Protein AF-A0A2E9IMM3-F1 (afdb_monomer_lite)

pLDDT: mean 91.07, std 12.76, range [46.34, 98.88]

Foldseek 3Di:
DDPPDDDDDPLDAAEKEFPAADDDPDAQFQLADPVGGRIPVSHGAACSHEYEFALYEGEHDQAADERHYVEYEFAANGEYEYRYYQEAYEYEYQHYEYHNGEYEDDDAYQYEYEYAHAYEYPEAYEYEDADDAHSEYEDQHAYAYAYEYEYEYEANYEYEQEHLRHQHAHEDAYDYDYPYAAYEYEYEHNCSVHNYEYAYADSYEYEYNEEAEDLDYEYAFNYAYQAAAEYEYQWYHYPNRTDDADKAFPVRCCVPRVRRYDPPHGYIYGHDHDCPVVNVVVVVVVVVVVVVVVVVPD

Secondary structure (DSSP, 8-state):
------PPP--PPEEEEB-SPPPBTB-TT-SEETTEESBTTSS---TTEEEEE-SSEEE--SS-EE--SSEEEEETT-EEEE---SS-EEEEEEEEEEEB-EEEE-S-EEEEEEEEEEEEEEE-EEEE--SSS-EEEEE-SEEEESSEEEEEE-SS-EEEE--S-----SEEEEEE-SSSS-EEEEE-STTTTTT-EEEE-TTEEEEESS--B-TT-EEEESSEE---SEEEESEEEETTEEPPSEEEEHHHHHHHHGGGB-TT---EEEE-----HHHHHHHHHHHHHHHHHHTT--

Radius of gyration: 24.04 Å; chains: 1; bounding box: 73×59×79 Å

Structure (mmCIF, N/CA/C/O backbone):
data_AF-A0A2E9IMM3-F1
#
_entry.id   AF-A0A2E9IMM3-F1
#
loop_
_atom_site.group_PDB
_atom_site.id
_atom_site.type_symbol
_atom_site.label_atom_id
_atom_site.label_alt_id
_atom_site.label_comp_id
_atom_site.label_asym_id
_atom_site.label_entity_id
_atom_site.label_seq_id
_atom_site.pdbx_PDB_ins_code
_atom_site.Cartn_x
_atom_site.Cartn_y
_atom_site.Cartn_z
_atom_site.occupancy
_atom_site.B_iso_or_equiv
_atom_site.auth_seq_id
_atom_site.auth_comp_id
_atom_site.auth_asym_id
_atom_site.auth_atom_id
_atom_site.pdbx_PDB_model_num
ATOM 1 N N . MET A 1 1 ? -20.527 -21.469 -50.647 1.00 47.03 1 MET A N 1
ATOM 2 C CA . MET A 1 1 ? -19.108 -21.516 -50.237 1.00 47.03 1 MET A CA 1
ATOM 3 C C . MET A 1 1 ? -19.045 -21.027 -48.805 1.00 47.03 1 MET A C 1
ATOM 5 O O . MET A 1 1 ? -19.326 -19.861 -48.575 1.00 47.03 1 MET A O 1
ATOM 9 N N . ALA A 1 2 ? -18.808 -21.924 -47.849 1.00 46.34 2 ALA A N 1
ATOM 10 C CA . ALA A 1 2 ? -18.626 -21.546 -46.453 1.00 46.34 2 ALA A CA 1
ATOM 11 C C . ALA A 1 2 ? -17.171 -21.098 -46.276 1.00 46.34 2 ALA A C 1
ATOM 13 O O . ALA A 1 2 ? -16.255 -21.890 -46.492 1.00 46.34 2 ALA A O 1
ATOM 14 N N . ALA A 1 3 ? -16.964 -19.821 -45.959 1.00 46.75 3 ALA A N 1
ATOM 15 C CA . ALA A 1 3 ? -15.654 -19.310 -45.589 1.00 46.75 3 ALA A CA 1
ATOM 16 C C . ALA A 1 3 ? -15.306 -19.868 -44.204 1.00 46.75 3 ALA A C 1
ATOM 18 O O . ALA A 1 3 ? -15.893 -19.477 -43.197 1.00 46.75 3 ALA A O 1
ATOM 19 N N . CYS A 1 4 ? -14.391 -20.833 -44.175 1.00 48.47 4 CYS A N 1
ATOM 20 C CA . CYS A 1 4 ? -13.779 -21.326 -42.952 1.00 48.47 4 CYS A CA 1
ATOM 21 C C . CYS A 1 4 ? -12.874 -20.209 -42.415 1.00 48.47 4 CYS A C 1
ATOM 23 O O . CYS A 1 4 ? -11.781 -19.993 -42.936 1.00 48.47 4 CYS A O 1
ATOM 25 N N . GLY A 1 5 ? -13.365 -19.446 -41.437 1.00 50.34 5 GLY A N 1
ATOM 26 C CA . GLY A 1 5 ? -12.568 -18.445 -40.736 1.00 50.34 5 GLY A CA 1
ATOM 27 C C . GLY A 1 5 ? -11.459 -19.143 -39.958 1.00 50.34 5 GLY A C 1
ATOM 28 O O . GLY A 1 5 ? -11.727 -19.822 -38.971 1.00 50.34 5 GLY A O 1
ATOM 29 N N . LEU A 1 6 ? -10.220 -19.011 -40.428 1.00 52.72 6 LEU A N 1
ATOM 30 C CA . LEU A 1 6 ? -9.038 -19.376 -39.658 1.00 52.72 6 LEU A CA 1
ATOM 31 C C . LEU A 1 6 ? -8.979 -18.439 -38.449 1.00 52.72 6 LEU A C 1
ATOM 33 O O . LEU A 1 6 ? -8.806 -17.231 -38.613 1.00 52.72 6 LEU A O 1
ATOM 37 N N . ALA A 1 7 ? -9.161 -18.985 -37.248 1.00 51.81 7 ALA A N 1
ATOM 38 C CA . ALA A 1 7 ? -8.856 -18.268 -36.020 1.00 51.81 7 ALA A CA 1
ATOM 39 C C . ALA A 1 7 ? -7.375 -17.870 -36.068 1.00 51.81 7 ALA A C 1
ATOM 41 O O . ALA A 1 7 ? -6.504 -18.730 -36.221 1.00 51.81 7 ALA A O 1
ATOM 42 N N . ALA A 1 8 ? -7.097 -16.568 -36.001 1.00 55.62 8 ALA A N 1
ATOM 43 C CA . ALA A 1 8 ? -5.732 -16.090 -35.859 1.00 55.62 8 ALA A CA 1
ATOM 44 C C . ALA A 1 8 ? -5.158 -16.662 -34.550 1.00 55.62 8 ALA A C 1
ATOM 46 O O . ALA A 1 8 ? -5.869 -16.664 -33.540 1.00 55.62 8 ALA A O 1
ATOM 47 N N . PRO A 1 9 ? -3.915 -17.170 -34.544 1.00 54.41 9 PRO A N 1
ATOM 48 C CA . PRO A 1 9 ? -3.286 -17.594 -33.305 1.00 54.41 9 PRO A CA 1
ATOM 49 C C . PRO A 1 9 ? -3.243 -16.392 -32.358 1.00 54.41 9 PRO A C 1
ATOM 51 O O . PRO A 1 9 ? -2.748 -15.328 -32.730 1.00 54.41 9 PRO A O 1
ATOM 54 N N . MET A 1 10 ? -3.778 -16.553 -31.146 1.00 54.78 10 MET A N 1
ATOM 55 C CA . MET A 1 10 ? -3.492 -15.619 -30.063 1.00 54.78 10 MET A CA 1
ATOM 56 C C . MET A 1 10 ? -1.990 -15.720 -29.800 1.00 54.78 10 MET A C 1
ATOM 58 O O . MET A 1 10 ? -1.527 -16.723 -29.259 1.00 54.78 10 MET A O 1
ATOM 62 N N . LEU A 1 11 ? -1.213 -14.738 -30.263 1.00 58.84 11 LEU A N 1
ATOM 63 C CA . LEU A 1 11 ? 0.159 -14.598 -29.798 1.00 58.84 11 LEU A CA 1
ATOM 64 C C . LEU A 1 11 ? 0.077 -14.324 -28.298 1.00 58.84 11 LEU A C 1
ATOM 66 O O . LEU A 1 11 ? -0.453 -13.293 -27.890 1.00 58.84 11 LEU A O 1
ATOM 70 N N . ASN A 1 12 ? 0.553 -15.272 -27.494 1.00 75.06 12 ASN A N 1
ATOM 71 C CA . ASN A 1 12 ? 0.818 -15.000 -26.091 1.00 75.06 12 ASN A CA 1
ATOM 72 C C . ASN A 1 12 ? 1.893 -13.914 -26.018 1.00 75.06 12 ASN A C 1
ATOM 74 O O . ASN A 1 12 ? 2.831 -13.922 -26.824 1.00 75.06 12 ASN A O 1
ATOM 78 N N . ALA A 1 13 ? 1.735 -12.993 -25.071 1.00 83.25 13 ALA A N 1
ATOM 79 C CA . ALA A 1 13 ? 2.766 -12.019 -24.769 1.00 83.25 13 ALA A CA 1
ATOM 80 C C . ALA A 1 13 ? 4.072 -12.753 -24.431 1.00 83.25 13 ALA A C 1
ATOM 82 O O . ALA A 1 13 ? 4.051 -13.806 -23.792 1.00 83.25 13 ALA A O 1
ATOM 83 N N . ALA A 1 14 ? 5.200 -12.248 -24.931 1.00 92.31 14 ALA A N 1
ATOM 84 C CA . ALA A 1 14 ? 6.493 -12.826 -24.591 1.00 92.31 14 ALA A CA 1
ATOM 85 C C . ALA A 1 14 ? 6.955 -12.308 -23.227 1.00 92.31 14 ALA A C 1
ATOM 87 O O . ALA A 1 14 ? 6.770 -11.129 -22.918 1.00 92.31 14 ALA A O 1
ATOM 88 N N . ASP A 1 15 ? 7.618 -13.169 -22.459 1.00 97.44 15 ASP A N 1
ATOM 89 C CA . ASP A 1 15 ? 8.223 -12.789 -21.187 1.00 97.44 15 ASP A CA 1
ATOM 90 C C . ASP A 1 15 ? 9.542 -12.047 -21.425 1.00 97.44 15 ASP A C 1
ATOM 92 O O . ASP A 1 15 ? 10.456 -12.547 -22.089 1.00 97.44 15 ASP A O 1
ATOM 96 N N . VAL A 1 16 ? 9.660 -10.849 -20.855 1.00 98.25 16 VAL A N 1
ATOM 97 C CA . VAL A 1 16 ? 10.823 -9.972 -20.995 1.00 98.25 16 VAL A CA 1
ATOM 98 C C . VAL A 1 16 ? 11.341 -9.571 -19.618 1.00 98.25 16 VAL A C 1
ATOM 100 O O . VAL A 1 16 ? 10.709 -8.844 -18.860 1.00 98.25 16 VAL A O 1
ATOM 103 N N . THR A 1 17 ? 12.540 -10.028 -19.281 1.00 98.38 17 THR A N 1
ATOM 104 C CA . THR A 1 17 ? 13.175 -9.733 -17.988 1.00 98.38 17 THR A CA 1
ATOM 105 C C . THR A 1 17 ? 14.032 -8.467 -18.020 1.00 98.38 17 THR A C 1
ATOM 107 O O . THR A 1 17 ? 14.665 -8.150 -19.033 1.00 98.38 17 THR A O 1
ATOM 110 N N . LEU A 1 18 ? 14.086 -7.758 -16.891 1.00 98.31 18 LEU A N 1
ATOM 111 C CA . LEU A 1 18 ? 15.049 -6.688 -16.639 1.00 98.31 18 LEU A CA 1
ATOM 112 C C . LEU A 1 18 ? 16.455 -7.293 -16.499 1.00 98.31 18 LEU A C 1
ATOM 114 O O . LEU A 1 18 ? 16.646 -8.217 -15.711 1.00 98.31 18 LEU A O 1
ATOM 118 N N . VAL A 1 19 ? 17.445 -6.781 -17.235 1.00 97.12 19 VAL A N 1
ATOM 119 C CA . VAL A 1 19 ? 18.806 -7.371 -17.244 1.00 97.12 19 VAL A CA 1
ATOM 120 C C . VAL A 1 19 ? 19.813 -6.651 -16.348 1.00 97.12 19 VAL A C 1
ATOM 122 O O . VAL A 1 19 ? 20.933 -7.128 -16.168 1.00 97.12 19 VAL A O 1
ATOM 125 N N . ARG A 1 20 ? 19.438 -5.491 -15.802 1.00 95.50 20 ARG A N 1
ATOM 126 C CA . ARG A 1 20 ? 20.255 -4.683 -14.888 1.00 95.50 20 ARG A CA 1
ATOM 127 C C . ARG A 1 20 ? 19.401 -3.653 -14.158 1.00 95.50 20 ARG A C 1
ATOM 129 O O . ARG A 1 20 ? 18.339 -3.266 -14.638 1.00 95.50 20 ARG A O 1
ATOM 136 N N . SER A 1 21 ? 19.919 -3.103 -13.064 1.00 96.44 21 SER A N 1
ATOM 137 C CA . SER A 1 21 ? 19.325 -1.905 -12.465 1.00 96.44 21 SER A CA 1
ATOM 138 C C . SER A 1 21 ? 19.418 -0.708 -13.417 1.00 96.44 21 SER A C 1
ATOM 140 O O . SER A 1 21 ? 20.457 -0.443 -14.031 1.00 96.44 21 SER A O 1
ATOM 142 N N . VAL A 1 22 ? 18.315 0.027 -13.524 1.00 95.12 22 VAL A N 1
ATOM 143 C CA . VAL A 1 22 ? 18.185 1.217 -14.366 1.00 95.12 22 VAL A CA 1
ATOM 144 C C . VAL A 1 22 ? 18.927 2.387 -13.714 1.00 95.12 22 VAL A C 1
ATOM 146 O O . VAL A 1 22 ? 18.815 2.615 -12.504 1.00 95.12 22 VAL A O 1
ATOM 149 N N . SER A 1 23 ? 19.716 3.120 -14.502 1.00 92.12 23 SER A N 1
ATOM 150 C CA . SER A 1 23 ? 20.592 4.189 -14.007 1.00 92.12 23 SER A CA 1
ATOM 151 C C . SER A 1 23 ? 19.815 5.463 -13.653 1.00 92.12 23 SER A C 1
ATOM 153 O O . SER A 1 23 ? 18.668 5.661 -14.054 1.00 92.12 23 SER A O 1
ATOM 155 N N . GLN A 1 24 ? 20.444 6.360 -12.889 1.00 85.75 24 GLN A N 1
ATOM 156 C CA . GLN A 1 24 ? 19.895 7.680 -12.574 1.00 85.75 24 GLN A CA 1
ATOM 157 C C . GLN A 1 24 ? 19.850 8.542 -13.848 1.00 85.75 24 GLN A C 1
ATOM 159 O O . GLN A 1 24 ? 20.863 9.078 -14.275 1.00 85.75 24 GLN A O 1
ATOM 164 N N . GLY A 1 25 ? 18.678 8.638 -14.469 1.00 87.50 25 GLY A N 1
ATOM 165 C CA . GLY A 1 25 ? 18.460 9.371 -15.724 1.00 87.50 25 GLY A CA 1
ATOM 166 C C . GLY A 1 25 ? 17.545 8.602 -16.669 1.00 87.50 25 GLY A C 1
ATOM 167 O O . GLY A 1 25 ? 16.671 9.189 -17.293 1.00 87.50 25 GLY A O 1
ATOM 168 N N . ASP A 1 26 ? 17.658 7.282 -16.622 1.00 93.81 26 ASP A N 1
ATOM 169 C CA . ASP A 1 26 ? 16.925 6.343 -17.459 1.00 93.81 26 ASP A CA 1
ATOM 170 C C . ASP A 1 26 ? 15.556 5.981 -16.853 1.00 93.81 26 ASP A C 1
ATOM 172 O O . ASP A 1 26 ? 15.257 6.311 -15.689 1.00 93.81 26 ASP A O 1
ATOM 176 N N . HIS A 1 27 ? 14.710 5.288 -17.622 1.00 95.00 27 HIS A N 1
ATOM 177 C CA . HIS A 1 27 ? 13.388 4.863 -17.152 1.00 95.00 27 HIS A CA 1
ATOM 178 C C . HIS A 1 27 ? 12.806 3.623 -17.851 1.00 95.00 27 HIS A C 1
ATOM 180 O O . HIS A 1 27 ? 13.296 3.135 -18.862 1.00 95.00 27 HIS A O 1
ATOM 186 N N . TRP A 1 28 ? 11.687 3.138 -17.312 1.00 95.81 28 TRP A N 1
ATOM 187 C CA . TRP A 1 28 ? 11.021 1.878 -17.654 1.00 95.81 28 TRP A CA 1
ATOM 188 C C . TRP A 1 28 ? 10.582 1.650 -19.113 1.00 95.81 28 TRP A C 1
ATOM 190 O O . TRP A 1 28 ? 10.264 0.521 -19.467 1.00 95.81 28 TRP A O 1
ATOM 200 N N . ASN A 1 29 ? 10.581 2.677 -19.969 1.00 96.88 29 ASN A N 1
ATOM 201 C CA . ASN A 1 29 ? 10.048 2.599 -21.340 1.00 96.88 29 ASN A CA 1
ATOM 202 C C . ASN A 1 29 ? 11.160 2.695 -22.395 1.00 96.88 29 ASN A C 1
ATOM 204 O O . ASN A 1 29 ? 10.891 2.645 -23.595 1.00 96.88 29 ASN A O 1
ATOM 208 N N . GLU A 1 30 ? 12.410 2.836 -21.968 1.00 94.25 30 GLU A N 1
ATOM 209 C CA . GLU A 1 30 ? 13.563 2.921 -22.857 1.00 94.25 30 GLU A CA 1
ATOM 210 C C . GLU A 1 30 ? 14.049 1.515 -23.244 1.00 94.25 30 GLU A C 1
ATOM 212 O O . GLU A 1 30 ? 14.004 0.583 -22.441 1.00 94.25 30 GLU A O 1
ATOM 217 N N . ALA A 1 31 ? 14.511 1.359 -24.486 1.00 89.38 31 ALA A N 1
ATOM 218 C CA . ALA A 1 31 ? 15.109 0.115 -24.975 1.00 89.38 31 ALA A CA 1
ATOM 219 C C . ALA A 1 31 ? 16.544 -0.056 -24.457 1.00 89.38 31 ALA A C 1
ATOM 221 O O . ALA A 1 31 ? 16.963 -1.111 -23.974 1.00 89.38 31 ALA A O 1
ATOM 222 N N . ASN A 1 32 ? 17.308 1.028 -24.576 1.00 86.31 32 ASN A N 1
ATOM 223 C CA . ASN A 1 32 ? 18.742 1.079 -24.366 1.00 86.31 32 ASN A CA 1
ATOM 224 C C . ASN A 1 32 ? 19.122 2.463 -23.846 1.00 86.31 32 ASN A C 1
ATOM 226 O O . ASN A 1 32 ? 18.514 3.465 -24.221 1.00 86.31 32 ASN A O 1
ATOM 230 N N . THR A 1 33 ? 20.147 2.506 -23.007 1.00 83.31 33 THR A N 1
ATOM 231 C CA . THR A 1 33 ? 20.635 3.732 -22.386 1.00 83.31 33 THR A CA 1
ATOM 232 C C . THR A 1 33 ? 22.157 3.740 -22.354 1.00 83.31 33 THR A C 1
ATOM 234 O O . THR A 1 33 ? 22.811 2.847 -22.892 1.00 83.31 33 THR A O 1
ATOM 237 N N . SER A 1 34 ? 22.758 4.726 -21.688 1.00 74.62 34 SER A N 1
ATOM 238 C CA . SER A 1 34 ? 24.213 4.764 -21.477 1.00 74.62 34 SER A CA 1
ATOM 239 C C . SER A 1 34 ? 24.785 3.483 -20.838 1.00 74.62 34 SER A C 1
ATOM 241 O O . SER A 1 34 ? 25.960 3.179 -21.034 1.00 74.62 34 SER A O 1
ATOM 243 N N . GLY A 1 35 ? 23.959 2.711 -20.116 1.00 76.81 35 GLY A N 1
ATOM 244 C CA . GLY A 1 35 ? 24.329 1.439 -19.489 1.00 76.81 35 GLY A CA 1
ATOM 245 C C . GLY A 1 35 ? 24.042 0.178 -20.317 1.00 76.81 35 GLY A C 1
ATOM 246 O O . GLY A 1 35 ? 24.212 -0.920 -19.791 1.00 76.81 35 GLY A O 1
ATOM 247 N N . GLY A 1 36 ? 23.585 0.299 -21.568 1.00 90.12 36 GLY A N 1
ATOM 248 C CA . GLY A 1 36 ? 23.183 -0.834 -22.409 1.00 90.12 36 GLY A CA 1
ATOM 249 C C . GLY A 1 36 ? 21.681 -1.135 -22.353 1.00 90.12 36 GLY A C 1
ATOM 250 O O . GLY A 1 36 ? 20.890 -0.331 -21.852 1.00 90.12 36 GLY A O 1
ATOM 251 N N . ALA A 1 37 ? 21.274 -2.299 -22.868 1.00 94.56 37 ALA A N 1
ATOM 252 C CA . ALA A 1 37 ? 19.872 -2.718 -22.869 1.00 94.56 37 ALA A CA 1
ATOM 253 C C . ALA A 1 37 ? 19.283 -2.716 -21.445 1.00 94.56 37 ALA A C 1
ATOM 255 O O . ALA A 1 37 ? 19.967 -3.073 -20.481 1.00 94.56 37 ALA A O 1
ATOM 256 N N . ILE A 1 38 ? 18.030 -2.279 -21.311 1.00 95.88 38 ILE A N 1
ATOM 257 C CA . ILE A 1 38 ? 17.264 -2.389 -20.057 1.00 95.88 38 ILE A CA 1
ATOM 258 C C . ILE A 1 38 ? 16.583 -3.756 -19.999 1.00 95.88 38 ILE A C 1
ATOM 260 O O . ILE A 1 38 ? 16.646 -4.453 -18.986 1.00 95.88 38 ILE A O 1
ATOM 264 N N . TRP A 1 39 ? 15.981 -4.151 -21.115 1.00 97.75 39 TRP A N 1
ATOM 265 C CA . TRP A 1 39 ? 15.182 -5.356 -21.254 1.00 97.75 39 TRP A CA 1
ATOM 266 C C . TRP A 1 39 ? 15.938 -6.438 -22.031 1.00 97.75 39 TRP A C 1
ATOM 268 O O . TRP A 1 39 ? 16.735 -6.135 -22.918 1.00 97.75 39 TRP A O 1
ATOM 278 N N . SER A 1 40 ? 15.696 -7.709 -21.709 1.00 97.25 40 SER A N 1
ATOM 279 C CA . SER A 1 40 ? 16.406 -8.861 -22.299 1.00 97.25 40 SER A CA 1
ATOM 280 C C . SER A 1 40 ? 16.198 -9.039 -23.801 1.00 97.25 40 SER A C 1
ATOM 282 O O . SER A 1 40 ? 17.044 -9.635 -24.464 1.00 97.25 40 SER A O 1
ATOM 284 N N . ASN A 1 41 ? 15.117 -8.490 -24.351 1.00 95.94 41 ASN A N 1
ATOM 285 C CA . ASN A 1 41 ? 14.873 -8.455 -25.791 1.00 95.94 41 ASN A CA 1
ATOM 286 C C . ASN A 1 41 ? 15.573 -7.280 -26.502 1.00 95.94 41 ASN A C 1
ATOM 288 O O . ASN A 1 41 ? 15.543 -7.223 -27.725 1.00 95.94 41 ASN A O 1
ATOM 292 N N . GLY A 1 42 ? 16.200 -6.358 -25.763 1.00 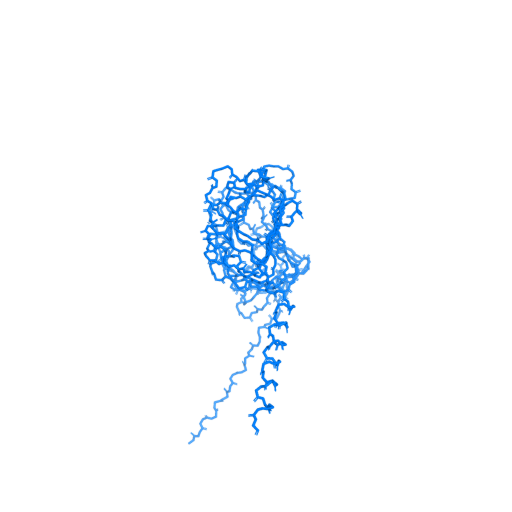95.38 42 GLY A N 1
ATOM 293 C CA . GLY A 1 42 ? 16.878 -5.182 -26.314 1.00 95.38 42 GLY A CA 1
ATOM 294 C C . GLY A 1 42 ? 15.951 -4.085 -26.844 1.00 95.38 42 GLY A C 1
ATOM 295 O O . GLY A 1 42 ? 16.447 -3.119 -27.419 1.00 95.38 42 GLY A O 1
ATOM 296 N N . GLU A 1 43 ? 14.639 -4.210 -26.641 1.00 96.19 43 GLU A N 1
ATOM 297 C CA . GLU A 1 43 ? 13.617 -3.306 -27.173 1.00 96.19 43 GLU A CA 1
ATOM 298 C C . GLU A 1 43 ? 12.958 -2.481 -26.062 1.00 96.19 43 GLU A C 1
ATOM 300 O O . GLU A 1 43 ? 13.030 -2.808 -24.875 1.00 96.19 43 GLU A O 1
ATOM 305 N N . SER A 1 44 ? 12.285 -1.395 -26.445 1.00 96.50 44 SER A N 1
ATOM 306 C CA . SER A 1 44 ? 11.486 -0.592 -25.515 1.00 96.50 44 SER A CA 1
ATOM 307 C C . SER A 1 44 ? 10.318 -1.399 -24.948 1.00 96.50 44 SER A C 1
ATOM 309 O O . SER A 1 44 ? 9.815 -2.333 -25.580 1.00 96.50 44 SER A O 1
ATOM 311 N N . ALA A 1 45 ? 9.839 -0.999 -23.765 1.00 97.31 45 ALA A N 1
ATOM 312 C CA . ALA A 1 45 ? 8.616 -1.571 -23.217 1.00 97.31 45 ALA A CA 1
ATOM 313 C C . ALA A 1 45 ? 7.443 -1.380 -24.198 1.00 97.31 45 ALA A C 1
ATOM 315 O O . ALA A 1 45 ? 7.273 -0.293 -24.761 1.00 97.31 45 ALA A O 1
ATOM 316 N N . SER A 1 46 ? 6.650 -2.428 -24.418 1.00 97.00 46 SER A N 1
ATOM 317 C CA . SER A 1 46 ? 5.504 -2.408 -25.330 1.00 97.00 46 SER A CA 1
ATOM 318 C C . SER A 1 46 ? 4.426 -3.398 -24.899 1.00 97.00 46 SER A C 1
ATOM 320 O O . SER A 1 46 ? 4.735 -4.449 -24.338 1.00 97.00 46 SER A O 1
ATOM 322 N N . ALA A 1 47 ? 3.173 -3.107 -25.243 1.00 96.75 47 ALA A N 1
ATOM 323 C CA . ALA A 1 47 ? 2.013 -3.892 -24.826 1.00 96.75 47 ALA A CA 1
ATOM 324 C C . ALA A 1 47 ? 1.960 -5.301 -25.447 1.00 96.75 47 ALA A C 1
ATOM 326 O O . ALA A 1 47 ? 1.026 -6.051 -25.203 1.00 96.75 47 ALA A O 1
ATOM 327 N N . ALA A 1 48 ? 2.946 -5.669 -26.271 1.00 96.00 48 ALA A N 1
ATOM 328 C CA . ALA A 1 48 ? 3.085 -7.014 -26.813 1.00 96.00 48 ALA A CA 1
ATOM 329 C C . ALA A 1 48 ? 3.738 -8.003 -25.830 1.00 96.00 48 ALA A C 1
ATOM 331 O O . ALA A 1 48 ? 3.719 -9.201 -26.099 1.00 96.00 48 ALA A O 1
ATOM 332 N N . ASN A 1 49 ? 4.342 -7.524 -24.736 1.00 97.69 49 ASN A N 1
ATOM 333 C CA . ASN A 1 49 ? 5.151 -8.347 -23.837 1.00 97.69 49 ASN A CA 1
ATOM 334 C C . ASN A 1 49 ? 4.781 -8.138 -22.367 1.00 97.69 49 ASN A C 1
ATOM 336 O O . ASN A 1 49 ? 4.365 -7.046 -21.967 1.00 97.69 49 ASN A O 1
ATOM 340 N N . ASP A 1 50 ? 5.028 -9.174 -21.574 1.00 98.38 50 ASP A N 1
ATOM 341 C CA . ASP A 1 50 ? 4.965 -9.158 -20.118 1.00 98.38 50 ASP A CA 1
ATOM 342 C C . ASP A 1 50 ? 6.367 -8.949 -19.548 1.00 98.38 50 ASP A C 1
ATOM 344 O O . ASP A 1 50 ? 7.337 -9.548 -20.014 1.00 98.38 50 ASP A O 1
ATOM 348 N N . TYR A 1 51 ? 6.497 -8.063 -18.561 1.00 98.75 51 TYR A N 1
ATOM 349 C CA . TYR A 1 51 ? 7.798 -7.614 -18.075 1.00 98.75 51 TYR A CA 1
ATOM 350 C C . TYR A 1 51 ? 8.056 -8.063 -16.644 1.00 98.75 51 TYR A C 1
ATOM 352 O O . TYR A 1 51 ? 7.204 -7.909 -15.775 1.00 98.75 51 TYR A O 1
ATOM 360 N N . PHE A 1 52 ? 9.261 -8.563 -16.376 1.00 98.75 52 PHE A N 1
ATOM 361 C CA . PHE A 1 52 ? 9.633 -9.138 -15.082 1.00 98.75 52 PHE A CA 1
ATOM 362 C C . PHE A 1 52 ? 10.865 -8.448 -14.505 1.00 98.75 52 PHE A C 1
ATOM 364 O O . PHE A 1 52 ? 11.895 -8.306 -15.169 1.00 98.75 52 PHE A O 1
ATOM 371 N N . VAL A 1 53 ? 10.779 -8.048 -13.240 1.00 98.75 53 VAL A N 1
ATOM 372 C CA . VAL A 1 53 ? 11.866 -7.421 -12.487 1.00 98.75 53 VAL A CA 1
ATOM 373 C C . VAL A 1 53 ? 12.218 -8.321 -11.308 1.00 98.75 53 VAL A C 1
ATOM 375 O O . VAL A 1 53 ? 11.411 -8.491 -10.399 1.00 98.75 53 VAL A O 1
ATOM 378 N N . SER A 1 54 ? 13.435 -8.866 -11.303 1.00 98.00 54 SER A N 1
ATOM 379 C CA . SER A 1 54 ? 13.986 -9.674 -10.207 1.00 98.00 54 SER A CA 1
ATOM 380 C C . SER A 1 54 ? 15.442 -9.285 -9.956 1.00 98.00 54 SER A C 1
ATOM 382 O O . SER A 1 54 ? 16.195 -9.069 -10.904 1.00 98.00 54 SER A O 1
ATOM 384 N N . GLY A 1 55 ? 15.827 -9.131 -8.686 1.00 96.56 55 GLY A N 1
ATOM 385 C CA . GLY A 1 55 ? 17.195 -8.784 -8.261 1.00 96.56 55 GLY A CA 1
ATOM 386 C C . GLY A 1 55 ? 17.715 -7.401 -8.689 1.00 96.56 55 GLY A C 1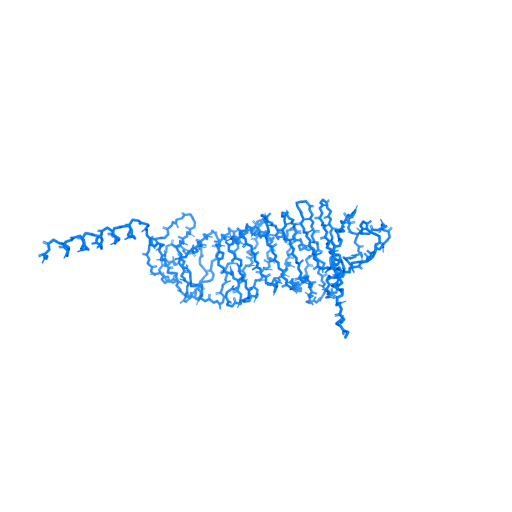
ATOM 387 O O . GLY A 1 55 ? 18.861 -7.058 -8.398 1.00 96.56 55 GLY A O 1
ATOM 388 N N . PHE A 1 56 ? 16.896 -6.604 -9.374 1.00 98.00 56 PHE A N 1
ATOM 389 C CA . PHE A 1 56 ? 17.266 -5.324 -9.973 1.00 98.00 56 PHE A CA 1
ATOM 390 C C . PHE A 1 56 ? 16.238 -4.232 -9.655 1.00 98.00 56 PHE A C 1
ATOM 392 O O . PHE A 1 56 ? 15.100 -4.508 -9.270 1.00 98.00 56 PHE A O 1
ATOM 399 N N . THR A 1 57 ? 16.634 -2.974 -9.856 1.00 97.88 57 THR A N 1
ATOM 400 C CA . THR A 1 57 ? 15.762 -1.805 -9.673 1.00 97.88 57 THR A CA 1
ATOM 401 C C . THR A 1 57 ? 15.384 -1.181 -11.012 1.00 97.88 57 THR A C 1
ATOM 403 O O . THR A 1 57 ? 16.235 -0.624 -11.708 1.00 97.88 57 THR A O 1
ATOM 406 N N . LEU A 1 58 ? 14.096 -1.218 -11.343 1.00 98.06 58 LEU A N 1
ATOM 407 C CA . LEU A 1 58 ? 13.470 -0.424 -12.397 1.00 98.06 58 LEU A CA 1
ATOM 408 C C . LEU A 1 58 ? 13.185 0.993 -11.882 1.00 98.06 58 LEU A C 1
ATOM 410 O O . LEU A 1 58 ? 13.021 1.198 -10.682 1.00 98.06 58 LEU A O 1
ATOM 414 N N . ARG A 1 59 ? 13.110 1.988 -12.769 1.00 96.81 59 ARG A N 1
ATOM 415 C CA . ARG A 1 59 ? 12.793 3.377 -12.399 1.00 96.81 59 ARG A CA 1
ATOM 416 C C . ARG A 1 59 ? 11.659 3.929 -13.254 1.00 96.81 59 ARG A C 1
ATOM 418 O O . ARG A 1 59 ? 11.655 3.711 -14.466 1.00 96.81 59 ARG A O 1
ATOM 425 N N . THR A 1 60 ? 10.748 4.687 -12.645 1.00 96.69 60 THR A N 1
ATOM 426 C CA . THR A 1 60 ? 9.745 5.482 -13.381 1.00 96.69 60 THR A CA 1
ATOM 427 C C . THR A 1 60 ? 10.415 6.636 -14.140 1.00 96.69 60 THR A C 1
ATOM 429 O O . THR A 1 60 ? 11.640 6.766 -14.129 1.00 96.69 60 THR A O 1
ATOM 432 N N . THR A 1 61 ? 9.654 7.484 -14.834 1.00 93.69 61 THR A N 1
ATOM 433 C CA . THR A 1 61 ? 10.116 8.790 -15.361 1.00 93.69 61 THR A CA 1
ATOM 434 C C . THR A 1 61 ? 10.093 9.870 -14.269 1.00 93.69 61 THR A C 1
ATOM 436 O O . THR A 1 61 ? 9.497 9.660 -13.227 1.00 93.69 61 THR A O 1
ATOM 439 N N . THR A 1 62 ? 10.710 11.041 -14.483 1.00 91.12 62 THR A N 1
ATOM 440 C CA . THR A 1 62 ? 10.560 12.212 -13.577 1.00 91.12 62 THR A CA 1
ATOM 441 C C . THR A 1 62 ? 9.298 13.046 -13.857 1.00 91.12 62 THR A C 1
ATOM 443 O O . THR A 1 62 ? 8.974 13.972 -13.119 1.00 91.12 62 THR A O 1
ATOM 446 N N . SER A 1 63 ? 8.582 12.741 -14.940 1.00 93.00 63 SER A N 1
ATOM 447 C CA . SER A 1 63 ? 7.265 13.290 -15.280 1.00 93.00 63 SER A CA 1
ATOM 448 C C . SER A 1 63 ? 6.179 12.228 -15.117 1.00 93.00 63 SER A C 1
ATOM 450 O O . SER A 1 63 ? 6.494 11.049 -14.974 1.00 93.00 63 SER A O 1
ATOM 452 N N . SER A 1 64 ? 4.902 12.611 -15.199 1.00 95.62 64 SER A N 1
ATOM 453 C CA . SER A 1 64 ? 3.815 11.631 -15.285 1.00 95.62 64 SER A CA 1
ATOM 454 C C . SER A 1 64 ? 4.013 10.751 -16.521 1.00 95.62 64 SER A C 1
ATOM 456 O O . SER A 1 64 ? 4.447 11.249 -17.566 1.00 95.62 64 SER A O 1
ATOM 458 N N . SER A 1 65 ? 3.738 9.457 -16.403 1.00 97.38 65 SER A N 1
ATOM 459 C CA . SER A 1 65 ? 3.900 8.498 -17.497 1.00 97.38 65 SER A CA 1
ATOM 460 C C . SER A 1 65 ? 3.123 7.211 -17.255 1.00 97.38 65 SER A C 1
ATOM 462 O O . SER A 1 65 ? 2.788 6.872 -16.122 1.00 97.38 65 SER A O 1
ATOM 464 N N . THR A 1 66 ? 2.897 6.481 -18.341 1.00 98.50 66 THR A N 1
ATOM 465 C CA . THR A 1 66 ? 2.340 5.129 -18.327 1.00 98.50 66 THR A CA 1
ATOM 466 C C . THR A 1 66 ? 3.442 4.138 -18.681 1.00 98.50 66 THR A C 1
ATOM 468 O O . THR A 1 66 ? 4.258 4.416 -19.565 1.00 98.50 66 THR A O 1
ATOM 471 N N . PHE A 1 67 ? 3.504 3.005 -17.988 1.00 98.62 67 PHE A N 1
ATOM 472 C CA . PHE A 1 67 ? 4.347 1.888 -18.393 1.00 98.62 67 PHE A CA 1
ATOM 473 C C . PHE A 1 67 ? 3.786 1.265 -19.672 1.00 98.62 67 PHE A C 1
ATOM 475 O O . PHE A 1 67 ? 2.607 0.939 -19.737 1.00 98.62 67 PHE A O 1
ATOM 482 N N . ASN A 1 68 ? 4.621 1.108 -20.696 1.00 98.44 68 ASN A N 1
ATOM 483 C CA . ASN A 1 68 ? 4.143 0.688 -22.013 1.00 98.44 68 ASN A CA 1
ATOM 484 C C . ASN A 1 68 ? 3.951 -0.829 -22.146 1.00 98.44 68 ASN A C 1
ATOM 486 O O . ASN A 1 68 ? 3.443 -1.258 -23.177 1.00 98.44 68 ASN A O 1
ATOM 490 N N . GLY A 1 69 ? 4.419 -1.632 -21.184 1.00 98.00 69 GLY A N 1
ATOM 491 C CA . GLY A 1 69 ? 4.286 -3.090 -21.213 1.00 98.00 69 GLY A CA 1
ATOM 492 C C . GLY A 1 69 ? 2.862 -3.580 -20.948 1.00 98.00 69 GLY A C 1
ATOM 493 O O . GLY A 1 69 ? 2.051 -2.840 -20.401 1.00 98.00 69 GLY A O 1
ATOM 494 N N . ASN A 1 70 ? 2.565 -4.832 -21.314 1.00 97.75 70 ASN A N 1
ATOM 495 C CA . ASN A 1 70 ? 1.263 -5.453 -21.034 1.00 97.75 70 ASN A CA 1
ATOM 496 C C . ASN A 1 70 ? 1.064 -5.676 -19.528 1.00 97.75 70 ASN A C 1
ATOM 498 O O . ASN A 1 70 ? 0.007 -5.384 -18.975 1.00 97.75 70 ASN A O 1
ATOM 502 N N . SER A 1 71 ? 2.110 -6.160 -18.860 1.00 98.44 71 SER A N 1
ATOM 503 C CA . SER A 1 71 ? 2.179 -6.280 -17.407 1.00 98.44 71 SER A CA 1
ATOM 504 C C . SER A 1 71 ? 3.585 -5.988 -16.900 1.00 98.44 71 SER A C 1
ATOM 506 O O . SER A 1 71 ? 4.564 -6.087 -17.647 1.00 98.44 71 SER A O 1
ATOM 508 N N . LEU A 1 72 ? 3.682 -5.621 -15.624 1.00 98.88 72 LEU A N 1
ATOM 509 C CA . LEU A 1 72 ? 4.938 -5.485 -14.896 1.00 98.88 72 LEU A CA 1
ATOM 510 C C . LEU A 1 72 ? 4.867 -6.335 -13.628 1.00 98.88 72 LEU A C 1
ATOM 512 O O . LEU A 1 72 ? 4.116 -6.011 -12.717 1.00 98.88 72 LEU A O 1
ATOM 516 N N . THR A 1 73 ? 5.673 -7.386 -13.547 1.00 98.88 73 THR A N 1
ATOM 517 C CA . THR A 1 73 ? 5.790 -8.247 -12.370 1.00 98.88 73 THR A CA 1
ATOM 518 C C . THR A 1 73 ? 7.048 -7.897 -11.584 1.00 98.88 73 THR A C 1
ATOM 520 O O . THR A 1 73 ? 8.165 -8.021 -12.093 1.00 98.88 73 THR A O 1
ATOM 523 N N . LEU A 1 74 ? 6.881 -7.481 -10.329 1.00 98.88 74 LEU A N 1
ATOM 524 C CA . LEU A 1 74 ? 7.973 -7.304 -9.375 1.00 98.88 74 LEU A CA 1
ATOM 525 C C . LEU A 1 74 ? 8.107 -8.581 -8.547 1.00 98.88 74 LEU A C 1
ATOM 527 O O . LEU A 1 74 ? 7.299 -8.839 -7.656 1.00 98.88 74 LEU A O 1
ATOM 531 N N . GLN A 1 75 ? 9.123 -9.376 -8.863 1.00 98.69 75 GLN A N 1
ATOM 532 C CA . GLN A 1 75 ? 9.445 -10.604 -8.143 1.00 98.69 75 GLN A CA 1
ATOM 533 C C . GLN A 1 75 ? 10.343 -10.305 -6.941 1.00 98.69 75 GLN A C 1
ATOM 535 O O . GLN A 1 75 ? 10.906 -9.214 -6.828 1.00 98.69 75 GLN A O 1
ATOM 540 N N . SER A 1 76 ? 10.545 -11.299 -6.076 1.00 97.12 76 SER A N 1
ATOM 541 C CA . SER A 1 76 ? 11.492 -11.217 -4.957 1.00 97.12 76 SER A CA 1
ATOM 542 C C . SER A 1 76 ? 12.855 -10.625 -5.363 1.00 97.12 76 SER A C 1
ATOM 544 O O . SER A 1 76 ? 13.453 -10.984 -6.384 1.00 97.12 76 SER A O 1
ATOM 546 N N . GLY A 1 77 ? 13.318 -9.647 -4.576 1.00 97.12 77 GLY A N 1
ATOM 547 C CA . GLY A 1 77 ? 14.533 -8.861 -4.824 1.00 97.12 77 GLY A CA 1
ATOM 548 C C . GLY A 1 77 ? 14.428 -7.824 -5.953 1.00 97.12 77 GLY A C 1
ATOM 549 O O . GLY A 1 77 ? 15.331 -7.006 -6.115 1.00 97.12 77 GLY A O 1
ATOM 550 N N . GLY A 1 78 ? 13.354 -7.844 -6.743 1.00 98.62 78 GLY A N 1
ATOM 551 C CA . GLY A 1 78 ? 13.041 -6.840 -7.750 1.00 98.62 78 GLY A CA 1
ATOM 552 C C . GLY A 1 78 ? 12.356 -5.616 -7.148 1.00 98.62 78 GLY A C 1
ATOM 553 O O . GLY A 1 78 ? 11.578 -5.719 -6.199 1.00 98.62 78 GLY A O 1
ATOM 554 N N . SER A 1 79 ? 12.635 -4.435 -7.699 1.00 98.50 79 SER A N 1
ATOM 555 C CA . SER A 1 79 ? 12.022 -3.194 -7.219 1.00 98.50 79 SER A CA 1
ATOM 556 C C . SER A 1 79 ? 11.654 -2.220 -8.329 1.00 98.50 79 SER A C 1
ATOM 558 O O . SER A 1 79 ? 12.361 -2.099 -9.328 1.00 98.50 79 SER A O 1
ATOM 560 N N . LEU A 1 80 ? 10.568 -1.479 -8.116 1.00 98.44 80 LEU A N 1
ATOM 561 C CA . LEU A 1 80 ? 10.211 -0.289 -8.877 1.00 98.44 80 LEU A CA 1
ATOM 562 C C . LEU A 1 80 ? 10.495 0.942 -8.021 1.00 98.44 80 LEU A C 1
ATOM 564 O O . LEU A 1 80 ? 9.834 1.165 -7.012 1.00 98.44 80 LEU A O 1
ATOM 568 N N . LEU A 1 81 ? 11.456 1.760 -8.437 1.00 97.19 81 LEU A N 1
ATOM 569 C CA . LEU A 1 81 ? 11.748 3.033 -7.799 1.00 97.19 81 LEU A CA 1
ATOM 570 C C . LEU A 1 81 ? 10.942 4.155 -8.455 1.00 97.19 81 LEU A C 1
ATOM 572 O O . LEU A 1 81 ? 11.157 4.506 -9.621 1.00 97.19 81 LEU A O 1
ATOM 576 N N . LEU A 1 82 ? 10.041 4.733 -7.670 1.00 95.31 82 LEU A N 1
ATOM 577 C CA . LEU A 1 82 ? 9.263 5.908 -8.023 1.00 95.31 82 LEU A CA 1
ATOM 578 C C . LEU A 1 82 ? 10.175 7.133 -7.967 1.00 95.31 82 LEU A C 1
ATOM 580 O O . LEU A 1 82 ? 10.760 7.443 -6.926 1.00 95.31 82 LEU A O 1
ATOM 584 N N . LYS A 1 83 ? 10.340 7.814 -9.100 1.00 90.44 83 LYS A N 1
ATOM 585 C CA . LYS A 1 83 ? 11.067 9.080 -9.168 1.00 90.44 83 LYS A CA 1
ATOM 586 C C . LYS A 1 83 ? 10.072 10.218 -8.918 1.00 90.44 83 LYS A C 1
ATOM 588 O O . LYS A 1 83 ? 9.232 10.457 -9.783 1.00 90.44 83 LYS A O 1
ATOM 593 N N . PRO A 1 84 ? 10.166 10.926 -7.782 1.00 81.88 84 PRO A N 1
ATOM 594 C CA . PRO A 1 84 ? 9.333 12.098 -7.558 1.00 81.88 84 PRO A CA 1
ATOM 595 C C . PRO A 1 84 ? 9.756 13.241 -8.491 1.00 81.88 84 PRO A C 1
ATOM 597 O O . PRO A 1 84 ? 10.813 13.193 -9.134 1.00 81.88 84 PRO A O 1
ATOM 600 N N . GLY A 1 85 ? 8.945 14.295 -8.514 1.00 80.00 85 GLY A N 1
ATOM 601 C CA . GLY A 1 85 ? 9.272 15.556 -9.162 1.00 80.00 85 GLY A CA 1
ATOM 602 C C . GLY A 1 85 ? 9.018 16.750 -8.246 1.00 80.00 85 GLY A C 1
ATOM 603 O O . GLY A 1 85 ? 8.787 16.627 -7.052 1.00 80.00 85 GLY A O 1
ATOM 604 N N . ASP A 1 86 ? 9.052 17.921 -8.852 1.00 85.19 86 ASP A N 1
ATOM 605 C CA . ASP A 1 86 ? 8.728 19.243 -8.313 1.00 85.19 86 ASP A CA 1
ATOM 606 C C . ASP A 1 86 ? 7.227 19.593 -8.429 1.00 85.19 86 ASP A C 1
ATOM 608 O O . ASP A 1 86 ? 6.797 20.699 -8.111 1.00 85.19 86 ASP A O 1
ATOM 612 N N . ALA A 1 87 ? 6.414 18.642 -8.888 1.00 90.38 87 ALA A N 1
ATOM 613 C CA . ALA A 1 87 ? 4.964 18.739 -8.999 1.00 90.38 87 ALA A CA 1
ATOM 614 C C . ALA A 1 87 ? 4.356 17.342 -8.883 1.00 90.38 87 ALA A C 1
ATOM 616 O O . ALA A 1 87 ? 5.039 16.362 -9.174 1.00 90.38 87 ALA A O 1
ATOM 617 N N . ASN A 1 88 ? 3.067 17.265 -8.547 1.00 93.25 88 ASN A N 1
ATOM 618 C CA . ASN A 1 88 ? 2.335 16.002 -8.477 1.00 93.25 88 ASN A CA 1
ATOM 619 C C . ASN A 1 88 ? 2.495 15.192 -9.773 1.00 93.25 88 ASN A C 1
ATOM 621 O O . ASN A 1 88 ? 2.302 15.731 -10.870 1.00 93.25 88 ASN A O 1
ATOM 625 N N . ARG A 1 89 ? 2.827 13.901 -9.657 1.00 93.38 89 ARG A N 1
ATOM 626 C CA . ARG A 1 89 ? 3.057 13.007 -10.806 1.00 93.38 89 ARG A CA 1
ATOM 627 C C . ARG A 1 89 ? 2.207 11.765 -10.726 1.00 93.38 89 ARG A C 1
ATOM 629 O O . ARG A 1 89 ? 2.025 11.214 -9.654 1.00 93.38 89 ARG A O 1
ATOM 636 N N . THR A 1 90 ? 1.755 11.293 -11.880 1.00 97.25 90 THR A N 1
ATOM 637 C CA . THR A 1 90 ? 1.025 10.030 -11.990 1.00 97.25 90 THR A CA 1
ATOM 638 C C . THR A 1 90 ? 1.831 9.037 -12.800 1.00 97.25 90 THR A C 1
ATOM 640 O O . THR A 1 90 ? 2.198 9.303 -13.945 1.00 97.25 90 THR A O 1
ATOM 643 N N . HIS A 1 91 ? 2.099 7.898 -12.182 1.00 98.00 91 HIS A N 1
ATOM 644 C CA . HIS A 1 91 ? 2.742 6.741 -12.768 1.00 98.00 91 HIS A CA 1
ATOM 645 C C . HIS A 1 91 ? 1.691 5.645 -12.916 1.00 98.00 91 HIS A C 1
ATOM 647 O O . HIS A 1 91 ? 1.248 5.067 -11.926 1.00 98.00 91 HIS A O 1
ATOM 653 N N . THR A 1 92 ? 1.266 5.399 -14.152 1.00 98.69 92 THR A N 1
ATOM 654 C CA . THR A 1 92 ? 0.230 4.410 -14.459 1.00 98.69 92 THR A CA 1
ATOM 655 C C . THR A 1 92 ? 0.875 3.104 -14.898 1.00 98.69 92 THR A C 1
ATOM 657 O O . THR A 1 92 ? 1.676 3.093 -15.832 1.00 98.69 92 THR A O 1
ATOM 660 N N . ILE A 1 93 ? 0.511 2.003 -14.248 1.00 98.75 93 ILE A N 1
ATOM 661 C CA . ILE A 1 93 ? 0.826 0.648 -14.695 1.00 98.75 93 ILE A CA 1
ATOM 662 C C . ILE A 1 93 ? -0.499 -0.101 -14.781 1.00 98.75 93 ILE A C 1
ATOM 664 O O . ILE A 1 93 ? -1.115 -0.387 -13.757 1.00 98.75 93 ILE A O 1
ATOM 668 N N . ASP A 1 94 ? -0.941 -0.403 -16.000 1.00 98.44 94 ASP A N 1
ATOM 669 C CA . ASP A 1 94 ? -2.265 -0.996 -16.225 1.00 98.44 94 ASP A CA 1
ATOM 670 C C . ASP A 1 94 ? -2.418 -2.352 -15.519 1.00 98.44 94 ASP A C 1
ATOM 672 O O . ASP A 1 94 ? -3.499 -2.668 -15.029 1.00 98.44 94 ASP A O 1
ATOM 676 N N . ASN A 1 95 ? -1.326 -3.117 -15.409 1.00 98.38 95 ASN A N 1
ATOM 677 C CA . ASN A 1 95 ? -1.278 -4.396 -14.707 1.00 98.38 95 ASN A CA 1
ATOM 678 C C . ASN A 1 95 ? 0.061 -4.576 -13.963 1.00 98.38 95 ASN A C 1
ATOM 680 O O . ASN A 1 95 ? 1.018 -5.143 -14.498 1.00 98.38 95 ASN A O 1
ATOM 684 N N . LEU A 1 96 ? 0.144 -4.049 -12.739 1.00 98.88 96 LEU A N 1
ATOM 685 C CA . LEU A 1 96 ? 1.257 -4.273 -11.817 1.00 98.88 96 LEU A CA 1
ATOM 686 C C . LEU A 1 96 ? 0.992 -5.531 -10.985 1.00 98.88 96 LEU A C 1
ATOM 688 O O . LEU A 1 96 ? -0.009 -5.629 -10.280 1.00 98.88 96 LEU A O 1
ATOM 692 N N . ILE A 1 97 ? 1.920 -6.477 -11.017 1.00 98.88 97 ILE A N 1
ATOM 693 C CA . ILE A 1 97 ? 1.861 -7.715 -10.244 1.00 98.88 97 ILE A CA 1
ATOM 694 C C . ILE A 1 97 ? 2.988 -7.679 -9.213 1.00 98.88 97 ILE A C 1
ATOM 696 O O . ILE A 1 97 ? 4.160 -7.529 -9.556 1.00 98.88 97 ILE A O 1
ATOM 700 N N . LEU A 1 98 ? 2.636 -7.800 -7.938 1.00 98.88 98 LEU A N 1
ATOM 701 C CA . LEU A 1 98 ? 3.582 -7.881 -6.834 1.00 98.88 98 LEU A CA 1
ATOM 702 C C . LEU A 1 98 ? 3.696 -9.343 -6.388 1.00 98.88 98 LEU A C 1
ATOM 704 O O . LEU A 1 98 ? 2.792 -9.893 -5.758 1.00 98.88 98 LEU A O 1
ATOM 708 N N . ASP A 1 99 ? 4.812 -9.972 -6.747 1.00 98.69 99 ASP A N 1
ATOM 709 C CA . ASP A 1 99 ? 5.148 -11.361 -6.423 1.00 98.69 99 ASP A CA 1
ATOM 710 C C . ASP A 1 99 ? 6.402 -11.403 -5.531 1.00 98.69 99 ASP A C 1
ATOM 712 O O . ASP A 1 99 ? 7.450 -11.960 -5.866 1.00 98.69 99 ASP A O 1
ATOM 716 N N . GLY A 1 100 ? 6.323 -10.702 -4.398 1.00 98.50 100 GLY A N 1
ATOM 717 C CA . GLY A 1 100 ? 7.422 -10.587 -3.438 1.00 98.50 100 GLY A CA 1
ATOM 718 C C . GLY A 1 100 ? 8.354 -9.399 -3.675 1.00 98.50 100 GLY A C 1
ATOM 719 O O . GLY A 1 100 ? 9.377 -9.280 -2.999 1.00 98.50 100 GLY A O 1
ATOM 720 N N . GLY A 1 101 ? 8.051 -8.553 -4.662 1.00 98.56 101 GLY A N 1
ATOM 721 C CA . GLY A 1 101 ? 8.840 -7.375 -5.006 1.00 98.56 101 GLY A CA 1
ATOM 722 C C . GLY A 1 101 ? 8.498 -6.121 -4.197 1.00 98.56 101 GLY A C 1
ATOM 723 O O . GLY A 1 101 ? 7.593 -6.100 -3.358 1.00 98.56 101 GLY A O 1
ATOM 724 N N . THR A 1 102 ? 9.228 -5.043 -4.493 1.00 98.75 102 THR A N 1
ATOM 725 C CA . THR A 1 102 ? 9.146 -3.783 -3.741 1.00 98.75 102 THR A CA 1
ATOM 726 C C . THR A 1 102 ? 8.779 -2.591 -4.621 1.00 98.75 102 THR A C 1
ATOM 728 O O . THR A 1 102 ? 9.465 -2.295 -5.600 1.00 98.75 102 THR A O 1
ATOM 731 N N . ILE A 1 103 ? 7.773 -1.819 -4.219 1.00 98.56 103 ILE A N 1
ATOM 732 C CA . ILE A 1 103 ? 7.591 -0.433 -4.656 1.00 98.56 103 ILE A CA 1
ATOM 733 C C . ILE A 1 103 ? 8.398 0.459 -3.708 1.00 98.56 103 ILE A C 1
ATOM 735 O O . ILE A 1 103 ? 8.186 0.457 -2.499 1.00 98.56 103 ILE A O 1
ATOM 739 N N . ASN A 1 104 ? 9.351 1.210 -4.247 1.00 96.12 104 ASN A N 1
ATOM 740 C CA . ASN A 1 104 ? 10.248 2.064 -3.480 1.00 96.12 104 ASN A CA 1
ATOM 741 C C . ASN A 1 104 ? 9.998 3.529 -3.833 1.00 96.12 104 ASN A C 1
ATOM 743 O O . ASN A 1 104 ? 10.229 3.949 -4.970 1.00 96.12 104 ASN A O 1
ATOM 747 N N . HIS A 1 105 ? 9.548 4.315 -2.863 1.00 93.50 105 HIS A N 1
ATOM 748 C CA . HIS A 1 105 ? 9.443 5.752 -3.020 1.00 93.50 105 HIS A CA 1
ATOM 749 C C . HIS A 1 105 ? 10.832 6.391 -2.924 1.00 93.50 105 HIS A C 1
ATOM 751 O O . HIS A 1 105 ? 11.481 6.355 -1.882 1.00 93.50 105 HIS A O 1
ATOM 757 N N . GLY A 1 106 ? 11.283 6.987 -4.033 1.00 87.75 106 GLY A N 1
ATOM 758 C CA . GLY A 1 106 ? 12.639 7.498 -4.216 1.00 87.75 106 GLY A CA 1
ATOM 759 C C . GLY A 1 106 ? 12.995 8.708 -3.346 1.00 87.75 106 GLY A C 1
ATOM 760 O O . GLY A 1 106 ? 13.065 8.625 -2.132 1.00 87.75 106 GLY A O 1
ATOM 761 N N . GLN A 1 107 ? 13.372 9.838 -3.939 1.00 82.94 107 GLN A N 1
ATOM 762 C CA . GLN A 1 107 ? 13.831 11.010 -3.169 1.00 82.94 107 GLN A CA 1
ATOM 763 C C . GLN A 1 107 ? 12.669 11.671 -2.385 1.00 82.94 107 GLN A C 1
ATOM 765 O O . GLN A 1 107 ? 11.508 11.386 -2.681 1.00 82.94 107 GLN A O 1
ATOM 770 N N . PRO A 1 108 ? 12.940 12.508 -1.369 1.00 81.50 108 PRO A N 1
ATOM 771 C CA . PRO A 1 108 ? 11.902 13.329 -0.745 1.00 81.50 108 PRO A CA 1
ATOM 772 C C . PRO A 1 108 ? 11.372 14.386 -1.727 1.00 81.50 108 PRO A C 1
ATOM 774 O O . PRO A 1 108 ? 12.125 14.890 -2.567 1.00 81.50 108 PRO A O 1
ATOM 777 N N . SER A 1 109 ? 10.089 14.737 -1.632 1.00 82.12 109 SER A N 1
ATOM 778 C CA . SER A 1 109 ? 9.502 15.851 -2.382 1.00 82.12 109 SER A CA 1
ATOM 779 C C . SER A 1 109 ? 8.273 16.415 -1.676 1.00 82.12 109 SER A C 1
ATOM 781 O O . SER A 1 109 ? 7.495 15.681 -1.088 1.00 82.12 109 SER A O 1
ATOM 783 N N . ASN A 1 110 ? 8.025 17.712 -1.821 1.00 81.94 110 ASN A N 1
ATOM 784 C CA . ASN A 1 110 ? 6.786 18.342 -1.348 1.00 81.94 110 ASN A CA 1
ATOM 785 C C . ASN A 1 110 ? 5.568 18.052 -2.250 1.00 81.94 110 ASN A C 1
ATOM 787 O O . ASN A 1 110 ? 4.531 18.699 -2.112 1.00 81.94 110 ASN A O 1
ATOM 791 N N . SER A 1 111 ? 5.710 17.142 -3.213 1.00 89.25 111 SER A N 1
ATOM 792 C CA . SER A 1 111 ? 4.674 16.763 -4.161 1.00 89.25 111 SER A CA 1
ATOM 793 C C . SER A 1 111 ? 4.227 15.327 -3.929 1.00 89.25 111 SER A C 1
ATOM 795 O O . SER A 1 111 ? 4.968 14.513 -3.382 1.00 89.25 111 SER A O 1
ATOM 797 N N . ASN A 1 112 ? 3.014 15.022 -4.371 1.00 93.50 112 ASN A N 1
ATOM 798 C CA . ASN A 1 112 ? 2.445 13.692 -4.241 1.00 93.50 112 ASN A CA 1
ATOM 799 C C . ASN A 1 112 ? 2.756 12.830 -5.479 1.00 93.50 112 ASN A C 1
ATOM 801 O O . ASN A 1 112 ? 2.552 13.264 -6.623 1.00 93.50 112 ASN A O 1
ATOM 805 N N . THR A 1 113 ? 3.204 11.595 -5.250 1.00 95.56 113 THR A N 1
ATOM 806 C CA . THR A 1 113 ? 3.381 10.580 -6.294 1.00 95.56 113 THR A CA 1
ATOM 807 C C . THR A 1 113 ? 2.174 9.645 -6.349 1.00 95.56 113 THR A C 1
ATOM 809 O O . THR A 1 113 ? 1.933 8.849 -5.447 1.00 95.56 113 THR A O 1
ATOM 812 N N . PHE A 1 114 ? 1.437 9.679 -7.453 1.00 97.38 114 PHE A N 1
ATOM 813 C CA . PHE A 1 114 ? 0.287 8.816 -7.694 1.00 97.38 114 PHE A CA 1
ATOM 814 C C . PHE A 1 114 ? 0.708 7.535 -8.415 1.00 97.38 114 PHE A C 1
ATOM 816 O O . PHE A 1 114 ? 1.328 7.589 -9.479 1.00 97.38 114 PHE A O 1
ATOM 823 N N . ILE A 1 115 ? 0.312 6.390 -7.867 1.00 98.38 115 ILE A N 1
ATOM 824 C CA . ILE A 1 115 ? 0.462 5.063 -8.466 1.00 98.38 115 ILE A CA 1
ATOM 825 C C . ILE A 1 115 ? -0.926 4.640 -8.953 1.00 98.38 115 ILE A C 1
ATOM 827 O O . ILE A 1 115 ? -1.809 4.366 -8.140 1.00 98.38 115 ILE A O 1
ATOM 831 N N . ALA A 1 116 ? -1.124 4.633 -10.270 1.00 98.56 116 ALA A N 1
ATOM 832 C CA . ALA A 1 116 ? -2.413 4.396 -10.919 1.00 98.56 116 ALA A CA 1
ATOM 833 C C . ALA A 1 116 ? -2.427 3.087 -11.729 1.00 98.56 116 ALA A C 1
ATOM 835 O O . ALA A 1 116 ? -1.373 2.539 -12.052 1.00 98.56 116 ALA A O 1
ATOM 836 N N . GLY A 1 117 ? -3.627 2.624 -12.096 1.00 98.50 117 GLY A N 1
ATOM 837 C CA . GLY A 1 117 ? -3.851 1.389 -12.856 1.00 98.50 117 GLY A CA 1
ATOM 838 C C . GLY A 1 117 ? -4.401 0.261 -11.980 1.00 98.50 117 GLY A C 1
ATOM 839 O O . GLY A 1 117 ? -5.395 0.462 -11.274 1.00 98.50 117 GLY A O 1
ATOM 840 N N . ALA A 1 118 ? -3.775 -0.913 -12.013 1.00 98.69 118 ALA A N 1
ATOM 841 C CA . ALA A 1 118 ? -4.161 -2.051 -11.178 1.00 98.69 118 ALA A CA 1
ATOM 842 C C . ALA A 1 118 ? -2.941 -2.721 -10.542 1.00 98.69 118 ALA A C 1
ATOM 844 O O . ALA A 1 118 ? -1.905 -2.873 -11.185 1.00 98.69 118 ALA A O 1
ATOM 845 N N . ILE A 1 119 ? -3.083 -3.131 -9.284 1.00 98.88 119 ILE A N 1
ATOM 846 C CA . ILE A 1 119 ? -2.087 -3.845 -8.490 1.00 98.88 119 ILE A CA 1
ATOM 847 C C . ILE A 1 119 ? -2.687 -5.184 -8.054 1.00 98.88 119 ILE A C 1
ATOM 849 O O . ILE A 1 119 ? -3.741 -5.234 -7.417 1.00 98.88 119 ILE A O 1
ATOM 853 N N . THR A 1 120 ? -1.997 -6.277 -8.363 1.00 98.81 120 THR A N 1
ATOM 854 C CA . THR A 1 120 ? -2.336 -7.626 -7.893 1.00 98.81 120 THR A CA 1
ATOM 855 C C . THR A 1 120 ? -1.225 -8.140 -6.992 1.00 98.81 120 THR A C 1
ATOM 857 O O . THR A 1 120 ? -0.087 -8.265 -7.439 1.00 98.81 120 THR A O 1
ATOM 860 N N . LEU A 1 121 ? -1.541 -8.460 -5.738 1.00 98.56 121 LEU A N 1
ATOM 861 C CA . LEU A 1 121 ? -0.605 -9.095 -4.812 1.00 98.56 121 LEU A CA 1
ATOM 862 C C . LEU A 1 121 ? -0.736 -10.618 -4.907 1.00 98.56 121 LEU A C 1
ATOM 864 O O . LEU A 1 121 ? -1.759 -11.179 -4.511 1.00 98.56 121 LEU A O 1
ATOM 868 N N . LEU A 1 122 ? 0.301 -11.277 -5.426 1.00 98.50 122 LEU A N 1
ATOM 869 C CA . LEU A 1 122 ? 0.411 -12.741 -5.466 1.00 98.50 122 LEU A CA 1
ATOM 870 C C . LEU A 1 122 ? 1.195 -13.305 -4.278 1.00 98.50 122 LEU A C 1
ATOM 872 O O . LEU A 1 122 ? 0.939 -14.430 -3.854 1.00 98.50 122 LEU A O 1
ATOM 876 N N . SER A 1 123 ? 2.125 -12.510 -3.750 1.00 98.69 123 SER A N 1
ATOM 877 C CA . SER A 1 123 ? 2.964 -12.843 -2.601 1.00 98.69 123 SER A CA 1
ATOM 878 C C . SER A 1 123 ? 3.158 -11.608 -1.720 1.00 98.69 123 SER A C 1
ATOM 880 O O . SER A 1 123 ? 2.973 -10.473 -2.176 1.00 98.69 123 SER A O 1
ATOM 882 N N . ASP A 1 124 ? 3.563 -11.820 -0.466 1.00 98.75 124 ASP A N 1
ATOM 883 C CA . ASP A 1 124 ? 3.847 -10.737 0.479 1.00 98.75 124 ASP A CA 1
ATOM 884 C C . ASP A 1 124 ? 4.852 -9.756 -0.114 1.00 98.75 124 ASP A C 1
ATOM 886 O O . ASP A 1 124 ? 5.969 -10.132 -0.463 1.00 98.75 124 ASP A O 1
ATOM 890 N N . SER A 1 125 ? 4.448 -8.498 -0.242 1.00 98.81 125 SER A N 1
ATOM 891 C CA . SER A 1 125 ? 5.198 -7.485 -0.987 1.00 98.81 125 SER A CA 1
ATOM 892 C C . SER A 1 125 ? 5.346 -6.208 -0.171 1.00 98.81 125 SER A C 1
ATOM 894 O O . SER A 1 125 ? 4.714 -6.056 0.877 1.00 98.81 125 SER A O 1
ATOM 896 N N . LEU A 1 126 ? 6.218 -5.306 -0.624 1.00 98.62 126 LEU A N 1
ATOM 897 C CA . LEU A 1 126 ? 6.618 -4.128 0.146 1.00 98.62 126 LEU A CA 1
ATOM 898 C C . LEU A 1 126 ? 6.356 -2.829 -0.621 1.00 98.62 126 LEU A C 1
ATOM 900 O O . LEU A 1 126 ? 6.800 -2.669 -1.754 1.00 98.62 126 LEU A O 1
ATOM 904 N N . TYR A 1 127 ? 5.718 -1.864 0.028 1.00 98.38 127 TYR A N 1
ATOM 905 C CA . TYR A 1 127 ? 5.870 -0.445 -0.272 1.00 98.38 127 TYR A CA 1
ATOM 906 C C . TYR A 1 127 ? 6.818 0.155 0.766 1.00 98.38 127 TYR A C 1
ATOM 908 O O . TYR A 1 127 ? 6.638 -0.073 1.959 1.00 98.38 127 TYR A O 1
ATOM 916 N N . THR A 1 128 ? 7.828 0.912 0.343 1.00 95.88 128 THR A N 1
ATOM 917 C CA . THR A 1 128 ? 8.793 1.527 1.266 1.00 95.88 128 THR A CA 1
ATOM 918 C C . THR A 1 128 ? 9.063 2.984 0.920 1.00 95.88 128 THR A C 1
ATOM 920 O O . THR A 1 128 ? 9.281 3.309 -0.246 1.00 95.88 128 THR A O 1
ATOM 923 N N . ALA A 1 129 ? 9.112 3.842 1.939 1.00 92.62 129 ALA A N 1
ATOM 924 C CA . ALA A 1 129 ? 9.402 5.273 1.826 1.00 92.62 129 ALA A CA 1
ATOM 925 C C . ALA A 1 129 ? 10.526 5.735 2.784 1.00 92.62 129 ALA A C 1
ATOM 927 O O . ALA A 1 129 ? 10.545 6.856 3.258 1.00 92.62 129 ALA A O 1
ATOM 928 N N . THR A 1 130 ? 11.525 4.900 3.061 1.00 83.75 130 THR A N 1
ATOM 929 C CA . THR A 1 130 ? 12.434 5.060 4.218 1.00 83.75 130 THR A CA 1
ATOM 930 C C . THR A 1 130 ? 13.755 5.784 3.931 1.00 83.75 130 THR A C 1
ATOM 932 O O . THR A 1 130 ? 14.276 5.757 2.809 1.00 83.75 130 THR A O 1
ATOM 935 N N . GLY A 1 131 ? 14.323 6.481 4.925 1.00 77.62 131 GLY A N 1
ATOM 936 C CA . GLY A 1 131 ? 15.627 7.166 4.824 1.00 77.62 131 GLY A CA 1
ATOM 937 C C . GLY A 1 131 ? 15.601 8.672 4.509 1.00 77.62 131 GLY A C 1
ATOM 938 O O . GLY A 1 131 ? 16.652 9.262 4.258 1.00 77.62 131 GLY A O 1
ATOM 939 N N . SER A 1 132 ? 14.423 9.298 4.485 1.00 79.25 132 SER A N 1
ATOM 940 C CA . SER A 1 132 ? 14.197 10.752 4.452 1.00 79.25 132 SER A CA 1
ATOM 941 C C . SER A 1 132 ? 12.728 11.040 4.793 1.00 79.25 132 SER A C 1
ATOM 943 O O . SER A 1 132 ? 11.968 10.093 4.956 1.00 79.25 132 SER A O 1
ATOM 945 N N . SER A 1 133 ? 12.349 12.316 4.878 1.00 84.69 133 SER A N 1
ATOM 946 C CA . SER A 1 133 ? 10.977 12.764 5.170 1.00 84.69 133 SER A CA 1
ATOM 947 C C . SER A 1 133 ? 10.280 13.337 3.940 1.00 84.69 133 SER A C 1
ATOM 949 O O . SER A 1 133 ? 10.961 13.817 3.032 1.00 84.69 133 SER A O 1
ATOM 951 N N . TYR A 1 134 ? 8.948 13.406 3.961 1.00 85.62 134 TYR A N 1
ATOM 952 C CA . TYR A 1 134 ? 8.103 13.975 2.906 1.00 85.62 134 TYR A CA 1
ATOM 953 C C . TYR A 1 134 ? 8.136 13.160 1.607 1.00 85.62 134 TYR A C 1
ATOM 955 O O . TYR A 1 134 ? 8.540 13.634 0.541 1.00 85.62 134 TYR A O 1
ATOM 963 N N . ARG A 1 135 ? 7.738 11.894 1.693 1.00 90.00 135 ARG A N 1
ATOM 964 C CA . ARG A 1 135 ? 7.590 10.968 0.562 1.00 90.00 135 ARG A CA 1
ATOM 965 C C . ARG A 1 135 ? 6.145 10.558 0.369 1.00 90.00 135 ARG A C 1
ATOM 967 O O . ARG A 1 135 ? 5.779 9.387 0.463 1.00 90.00 135 ARG A O 1
ATOM 974 N N . ASN A 1 136 ? 5.348 11.571 0.075 1.00 92.62 136 ASN A N 1
ATOM 975 C CA . ASN A 1 136 ? 3.910 11.427 0.007 1.00 92.62 136 ASN A CA 1
ATOM 976 C C . ASN A 1 136 ? 3.512 10.707 -1.280 1.00 92.62 136 ASN A C 1
ATOM 978 O O . ASN A 1 136 ? 3.918 11.091 -2.385 1.00 92.62 136 ASN A O 1
ATOM 982 N N . ALA A 1 137 ? 2.700 9.667 -1.128 1.00 95.75 137 ALA A N 1
ATOM 983 C CA . ALA A 1 137 ? 2.184 8.896 -2.240 1.00 95.75 137 ALA A CA 1
ATOM 984 C C . ALA A 1 137 ? 0.683 8.654 -2.127 1.00 95.75 137 ALA A C 1
ATOM 986 O O . ALA A 1 137 ? 0.089 8.601 -1.051 1.00 95.75 137 ALA A O 1
ATOM 987 N N . THR A 1 138 ? 0.065 8.422 -3.277 1.00 97.69 138 THR A N 1
ATOM 988 C CA . THR A 1 138 ? -1.312 7.958 -3.359 1.00 97.69 138 THR A CA 1
ATOM 989 C C . THR A 1 138 ? -1.397 6.755 -4.277 1.00 97.69 138 THR A C 1
ATOM 991 O O . THR A 1 138 ? -1.119 6.850 -5.471 1.00 97.69 138 THR A O 1
ATOM 994 N N . ILE A 1 139 ? -1.843 5.623 -3.744 1.00 98.50 139 ILE A N 1
ATOM 995 C CA . ILE A 1 139 ? -2.260 4.481 -4.551 1.00 98.50 139 ILE A CA 1
ATOM 996 C C . ILE A 1 139 ? -3.701 4.754 -4.993 1.00 98.50 139 ILE A C 1
ATOM 998 O O . ILE A 1 139 ? -4.661 4.572 -4.242 1.00 98.50 139 ILE A O 1
ATOM 1002 N N . SER A 1 140 ? -3.838 5.255 -6.220 1.00 98.31 140 SER A N 1
ATOM 1003 C CA . SER A 1 140 ? -5.122 5.402 -6.916 1.00 98.31 140 SER A CA 1
ATOM 1004 C C . SER A 1 140 ? -5.444 4.198 -7.802 1.00 98.31 140 SER A C 1
ATOM 1006 O O . SER A 1 140 ? -6.525 4.129 -8.384 1.00 98.31 140 SER A O 1
ATOM 1008 N N . ALA A 1 141 ? -4.513 3.250 -7.914 1.00 98.50 141 ALA A N 1
ATOM 1009 C CA . ALA A 1 141 ? -4.727 1.969 -8.557 1.00 98.50 141 ALA A CA 1
ATOM 1010 C C . ALA A 1 141 ? -5.730 1.104 -7.783 1.00 98.50 141 ALA A C 1
ATOM 1012 O O . ALA A 1 141 ? -5.789 1.151 -6.552 1.00 98.50 141 ALA A O 1
ATOM 1013 N N . SER A 1 142 ? -6.470 0.267 -8.512 1.00 98.44 142 SER A N 1
ATOM 1014 C CA . SER A 1 142 ? -7.212 -0.826 -7.882 1.00 98.44 142 SER A CA 1
ATOM 1015 C C . SER A 1 142 ? -6.241 -1.842 -7.278 1.00 98.44 142 SER A C 1
ATOM 1017 O O . SER A 1 142 ? -5.213 -2.134 -7.881 1.00 98.44 142 SER A O 1
ATOM 1019 N N . VAL A 1 143 ? -6.541 -2.375 -6.096 1.00 98.69 143 VAL A N 1
ATOM 1020 C CA . VAL A 1 143 ? -5.707 -3.366 -5.402 1.00 98.69 143 VAL A CA 1
ATOM 1021 C C . VAL A 1 143 ? -6.507 -4.649 -5.202 1.00 98.69 143 VAL A C 1
ATOM 1023 O O . VAL A 1 143 ? -7.668 -4.613 -4.781 1.00 98.69 143 VAL A O 1
ATOM 1026 N N . SER A 1 144 ? -5.888 -5.783 -5.520 1.00 98.81 144 SER A N 1
ATOM 1027 C CA . SER A 1 144 ? -6.451 -7.129 -5.386 1.00 98.81 144 SER A CA 1
ATOM 1028 C C . SER A 1 144 ? -5.398 -8.126 -4.888 1.00 98.81 144 SER A C 1
ATOM 1030 O O . SER A 1 144 ? -4.212 -7.800 -4.807 1.00 98.81 144 SER A O 1
ATOM 1032 N N . GLY A 1 145 ? -5.832 -9.339 -4.544 1.00 98.56 145 GLY A N 1
ATOM 1033 C CA . GLY A 1 145 ? -4.985 -10.378 -3.953 1.00 98.56 145 GLY A CA 1
ATOM 1034 C C . GLY A 1 145 ? -5.298 -10.622 -2.478 1.00 98.56 145 GLY A C 1
ATOM 1035 O O . GLY A 1 145 ? -6.147 -9.949 -1.892 1.00 98.56 145 GLY A O 1
ATOM 1036 N N . SER A 1 146 ? -4.623 -11.607 -1.890 1.00 98.12 146 SER A N 1
ATOM 1037 C CA . SER A 1 146 ? -4.874 -12.065 -0.514 1.00 98.12 146 SER A CA 1
ATOM 1038 C C . SER A 1 146 ? -3.611 -12.167 0.348 1.00 98.12 146 SER A C 1
ATOM 1040 O O . SER A 1 146 ? -3.662 -12.727 1.438 1.00 98.12 146 SER A O 1
ATOM 1042 N N . SER A 1 147 ? -2.474 -11.681 -0.149 1.00 98.56 147 SER A N 1
ATOM 1043 C CA . SER A 1 147 ? -1.197 -11.649 0.579 1.00 98.56 147 SER A CA 1
ATOM 1044 C C . SER A 1 147 ? -1.078 -10.404 1.460 1.00 98.56 147 SER A C 1
ATOM 1046 O O . SER A 1 147 ? -1.953 -9.541 1.449 1.00 98.56 147 SER A O 1
ATOM 1048 N N . VAL A 1 148 ? 0.023 -10.272 2.198 1.00 98.81 148 VAL A N 1
ATOM 1049 C CA . VAL A 1 148 ? 0.298 -9.062 2.976 1.00 98.81 148 VAL A CA 1
ATOM 1050 C C . VAL A 1 148 ? 0.898 -7.974 2.085 1.00 98.81 148 VAL A C 1
ATOM 1052 O O . VAL A 1 148 ? 1.935 -8.170 1.444 1.00 98.81 148 VAL A O 1
ATOM 1055 N N . PHE A 1 149 ? 0.296 -6.787 2.109 1.00 98.75 149 PHE A N 1
ATOM 1056 C CA . PHE A 1 149 ? 0.948 -5.572 1.644 1.00 98.75 149 PHE A CA 1
ATOM 1057 C C . PHE A 1 149 ? 1.650 -4.911 2.829 1.00 98.75 149 PHE A C 1
ATOM 1059 O O . PHE A 1 149 ? 1.029 -4.221 3.637 1.00 98.75 149 PHE A O 1
ATOM 1066 N N . ASN A 1 150 ? 2.957 -5.138 2.945 1.00 98.69 150 ASN A N 1
ATOM 1067 C CA . ASN A 1 150 ? 3.764 -4.458 3.947 1.00 98.69 150 ASN A CA 1
ATOM 1068 C C . ASN A 1 150 ? 4.010 -3.026 3.466 1.00 98.69 150 ASN A C 1
ATOM 1070 O O . ASN A 1 150 ? 4.557 -2.810 2.386 1.00 98.69 150 ASN A O 1
ATOM 1074 N N . VAL A 1 151 ? 3.609 -2.046 4.258 1.00 98.44 151 VAL A N 1
ATOM 1075 C CA . VAL A 1 151 ? 3.817 -0.623 4.014 1.00 98.44 151 VAL A CA 1
ATOM 1076 C C . VAL A 1 151 ? 4.776 -0.130 5.082 1.00 98.44 151 VAL A C 1
ATOM 1078 O O . VAL A 1 151 ? 4.451 -0.119 6.264 1.00 98.44 151 VAL A O 1
ATOM 1081 N N . ASN A 1 152 ? 5.969 0.271 4.664 1.00 96.25 152 ASN A N 1
ATOM 1082 C CA . ASN A 1 152 ? 6.997 0.768 5.557 1.00 96.25 152 ASN A CA 1
ATOM 1083 C C . ASN A 1 152 ? 7.275 2.250 5.290 1.00 96.25 152 ASN A C 1
ATOM 1085 O O . ASN A 1 152 ? 7.942 2.604 4.312 1.00 96.25 152 ASN A O 1
ATOM 1089 N N . LEU A 1 153 ? 6.744 3.110 6.153 1.00 95.00 153 LEU A N 1
ATOM 1090 C CA . LEU A 1 153 ? 6.902 4.558 6.053 1.00 95.00 153 LEU A CA 1
ATOM 1091 C C . LEU A 1 153 ? 8.128 5.022 6.851 1.00 95.00 153 LEU A C 1
ATOM 1093 O O . LEU A 1 153 ? 8.501 4.416 7.861 1.00 95.00 153 LEU A O 1
ATOM 1097 N N . GLY A 1 154 ? 8.782 6.080 6.371 1.00 91.44 154 GLY A N 1
ATOM 1098 C CA . GLY A 1 154 ? 9.787 6.814 7.129 1.00 91.44 154 GLY A CA 1
ATOM 1099 C C . GLY A 1 154 ? 9.119 7.808 8.078 1.00 91.44 154 GLY A C 1
ATOM 1100 O O . GLY A 1 154 ? 8.054 7.542 8.634 1.00 91.44 154 GLY A O 1
ATOM 1101 N N . THR A 1 155 ? 9.748 8.962 8.284 1.00 88.12 155 THR A N 1
ATOM 1102 C CA . THR A 1 155 ? 9.265 10.022 9.184 1.00 88.12 155 THR A CA 1
ATOM 1103 C C . THR A 1 155 ? 8.549 11.124 8.407 1.00 88.12 155 THR A C 1
ATOM 1105 O O . THR A 1 155 ? 9.184 11.734 7.549 1.00 88.12 155 THR A O 1
ATOM 1108 N N . SER A 1 156 ? 7.311 11.473 8.779 1.00 90.25 156 SER A N 1
ATOM 1109 C CA . SER A 1 156 ? 6.496 12.475 8.061 1.00 90.25 156 SER A CA 1
ATOM 1110 C C . SER A 1 156 ? 6.295 12.120 6.584 1.00 90.25 156 SER A C 1
ATOM 1112 O O . SER A 1 156 ? 6.463 12.967 5.704 1.00 90.25 156 SER A O 1
ATOM 1114 N N . ASP A 1 157 ? 6.016 10.845 6.325 1.00 92.25 157 ASP A N 1
ATOM 1115 C CA . ASP A 1 157 ? 5.633 10.350 5.009 1.00 92.25 157 ASP A CA 1
ATOM 1116 C C . ASP A 1 157 ? 4.171 9.935 5.038 1.00 92.25 157 ASP A C 1
ATOM 1118 O O . ASP A 1 157 ? 3.759 9.225 5.952 1.00 92.25 157 ASP A O 1
ATOM 1122 N N . ASP A 1 158 ? 3.428 10.291 3.996 1.00 93.19 158 ASP A N 1
ATOM 1123 C CA . ASP A 1 158 ? 2.008 9.960 3.929 1.00 93.19 158 ASP A CA 1
ATOM 1124 C C . ASP A 1 158 ? 1.747 8.951 2.813 1.00 93.19 158 ASP A C 1
ATOM 1126 O O . ASP A 1 158 ? 2.217 9.109 1.679 1.00 93.19 158 ASP A O 1
ATOM 1130 N N . LEU A 1 159 ? 0.950 7.926 3.104 1.00 97.31 159 LEU A N 1
ATOM 1131 C CA . LEU A 1 159 ? 0.392 7.048 2.083 1.00 97.31 159 LEU A CA 1
ATOM 1132 C C . LEU A 1 159 ? -1.130 7.116 2.103 1.00 97.31 159 LEU A C 1
ATOM 1134 O O . LEU A 1 159 ? -1.772 6.766 3.087 1.00 97.31 159 LEU A O 1
ATOM 1138 N N . THR A 1 160 ? -1.712 7.482 0.965 1.00 98.50 160 THR A N 1
ATOM 1139 C CA . THR A 1 160 ? -3.163 7.457 0.762 1.00 98.50 160 THR A CA 1
ATOM 1140 C C . THR A 1 160 ? -3.577 6.313 -0.159 1.00 98.50 160 THR A C 1
ATOM 1142 O O . THR A 1 160 ? -3.026 6.160 -1.251 1.00 98.50 160 THR A O 1
ATOM 1145 N N . ILE A 1 161 ? -4.613 5.564 0.210 1.00 98.69 161 ILE A N 1
ATOM 1146 C CA . ILE A 1 161 ? -5.332 4.649 -0.682 1.00 98.69 161 ILE A CA 1
ATOM 1147 C C . ILE A 1 161 ? -6.646 5.320 -1.092 1.00 98.69 161 ILE A C 1
ATOM 1149 O O . ILE A 1 161 ? -7.522 5.553 -0.263 1.00 98.69 161 ILE A O 1
ATOM 1153 N N . SER A 1 162 ? -6.788 5.663 -2.373 1.00 98.12 162 SER A N 1
ATOM 1154 C CA . SER A 1 162 ? -7.943 6.449 -2.855 1.00 98.12 162 SER A CA 1
ATOM 1155 C C . SER A 1 162 ? -8.895 5.680 -3.772 1.00 98.12 162 SER A C 1
ATOM 1157 O O . SER A 1 162 ? -10.020 6.118 -4.005 1.00 98.12 162 SER A O 1
ATOM 1159 N N . SER A 1 163 ? -8.479 4.525 -4.299 1.00 96.81 163 SER A N 1
ATOM 1160 C CA . SER A 1 163 ? -9.327 3.712 -5.177 1.00 96.81 163 SER A CA 1
ATOM 1161 C C . SER A 1 163 ? -10.487 3.081 -4.407 1.00 96.81 163 SER A C 1
ATOM 1163 O O . SER A 1 163 ? -10.277 2.189 -3.599 1.00 96.81 163 SER A O 1
ATOM 1165 N N . ALA A 1 164 ? -11.723 3.448 -4.742 1.00 94.56 164 ALA A N 1
ATOM 1166 C CA . ALA A 1 164 ? -12.933 2.792 -4.232 1.00 94.56 164 ALA A CA 1
ATOM 1167 C C . ALA A 1 164 ? -13.192 1.392 -4.842 1.00 94.56 164 ALA A C 1
ATOM 1169 O O . ALA A 1 164 ? -14.151 0.715 -4.488 1.00 94.56 164 ALA A O 1
ATOM 1170 N N . SER A 1 165 ? -12.381 0.957 -5.812 1.00 93.94 165 SER A N 1
ATOM 1171 C CA . SER A 1 165 ? -12.567 -0.302 -6.557 1.00 93.94 165 SER A CA 1
ATOM 1172 C C . SER A 1 165 ? -11.578 -1.387 -6.121 1.00 93.94 165 SER A C 1
ATOM 1174 O O . SER A 1 165 ? -11.016 -2.094 -6.957 1.00 93.94 165 SER A O 1
ATOM 1176 N N . ASN A 1 166 ? -11.331 -1.506 -4.815 1.00 96.94 166 ASN A N 1
ATOM 1177 C CA . ASN A 1 166 ? -10.379 -2.472 -4.272 1.00 96.94 166 ASN A CA 1
ATOM 1178 C C . ASN A 1 166 ? -11.082 -3.775 -3.880 1.00 96.94 166 ASN A C 1
ATOM 1180 O O . ASN A 1 166 ? -12.052 -3.784 -3.129 1.00 96.94 166 ASN A O 1
ATOM 1184 N N . SER A 1 167 ? -10.570 -4.893 -4.395 1.00 97.56 167 SER A N 1
ATOM 1185 C CA . SER A 1 167 ? -11.022 -6.255 -4.062 1.00 97.56 167 SER A CA 1
ATOM 1186 C C . SER A 1 167 ? -10.013 -7.002 -3.186 1.00 97.56 167 SER A C 1
ATOM 1188 O O . SER A 1 167 ? -10.150 -8.200 -2.958 1.00 97.56 167 SER A O 1
ATOM 1190 N N . PHE A 1 168 ? -8.991 -6.294 -2.702 1.00 98.56 168 PHE A N 1
ATOM 1191 C CA . PHE A 1 168 ? -7.957 -6.825 -1.828 1.00 98.56 168 PHE A CA 1
ATOM 1192 C C . PHE A 1 168 ? -8.566 -7.446 -0.569 1.00 98.56 168 PHE A C 1
ATOM 1194 O O . PHE A 1 168 ? -9.384 -6.821 0.102 1.00 98.56 168 PHE A O 1
ATOM 1201 N N . SER A 1 169 ? -8.176 -8.679 -0.267 1.00 98.06 169 SER A N 1
ATOM 1202 C CA . SER A 1 169 ? -8.681 -9.474 0.857 1.00 98.06 169 SER A CA 1
ATOM 1203 C C . SER A 1 169 ? -7.543 -10.040 1.710 1.00 98.06 169 SER A C 1
ATOM 1205 O O . SER A 1 169 ? -7.717 -11.073 2.350 1.00 98.06 169 SER A O 1
ATOM 1207 N N . GLY A 1 170 ? -6.355 -9.441 1.606 1.00 98.50 170 GLY A N 1
ATOM 1208 C CA . GLY A 1 170 ? -5.181 -9.800 2.390 1.00 98.50 170 GLY A CA 1
ATOM 1209 C C . GLY A 1 170 ? -5.079 -8.944 3.645 1.00 98.50 170 GLY A C 1
ATOM 1210 O O . GLY A 1 170 ? -6.071 -8.736 4.336 1.00 98.50 170 GLY A O 1
ATOM 1211 N N . GLU A 1 171 ? -3.889 -8.406 3.900 1.00 98.75 171 GLU A N 1
ATOM 1212 C CA . GLU A 1 171 ? -3.626 -7.522 5.040 1.00 98.75 171 GLU A CA 1
ATOM 1213 C C . GLU A 1 171 ? -2.877 -6.266 4.588 1.00 98.75 171 GLU A C 1
ATOM 1215 O O . GLU A 1 171 ? -1.865 -6.354 3.887 1.00 98.75 171 GLU A O 1
ATOM 1220 N N . TRP A 1 172 ? -3.349 -5.099 5.023 1.00 98.81 172 TRP A N 1
ATOM 1221 C CA . TRP A 1 172 ? -2.554 -3.876 5.046 1.00 98.81 172 TRP A CA 1
ATOM 1222 C C . TRP A 1 172 ? -1.748 -3.851 6.337 1.00 98.81 172 TRP A C 1
ATOM 1224 O O . TRP A 1 172 ? -2.307 -3.603 7.404 1.00 98.81 172 TRP A O 1
ATOM 1234 N N . ARG A 1 173 ? -0.440 -4.102 6.253 1.00 98.81 173 ARG A N 1
ATOM 1235 C CA . ARG A 1 173 ? 0.444 -4.022 7.417 1.00 98.81 173 ARG A CA 1
ATOM 1236 C C . ARG A 1 173 ? 1.292 -2.773 7.324 1.00 98.81 173 ARG A C 1
ATOM 1238 O O . ARG A 1 173 ? 2.256 -2.747 6.564 1.00 98.81 173 ARG A O 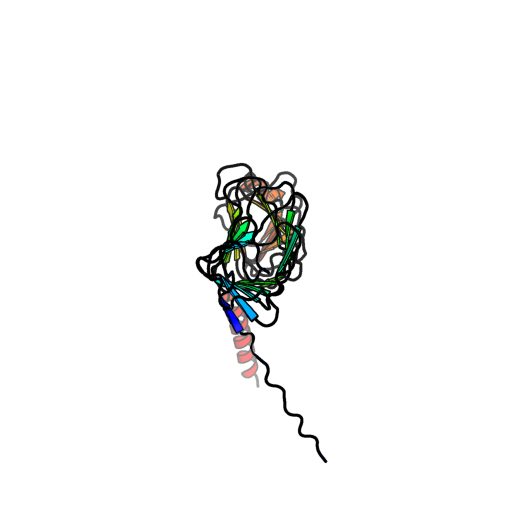1
ATOM 1245 N N . VAL A 1 174 ? 0.933 -1.751 8.084 1.00 98.62 174 VAL A N 1
ATOM 1246 C CA . VAL A 1 174 ? 1.555 -0.431 8.011 1.00 98.62 174 VAL A CA 1
ATOM 1247 C C . VAL A 1 174 ? 2.427 -0.207 9.231 1.00 98.62 174 VAL A C 1
ATOM 1249 O O . VAL A 1 174 ? 1.956 -0.260 10.360 1.00 98.62 174 VAL A O 1
ATOM 1252 N N . THR A 1 175 ? 3.709 0.046 9.010 1.00 96.69 175 THR A N 1
ATOM 1253 C CA . THR A 1 175 ? 4.692 0.275 10.071 1.00 96.69 175 THR A CA 1
ATOM 1254 C C . THR A 1 175 ? 5.539 1.493 9.758 1.00 96.69 175 THR A C 1
ATOM 1256 O O . THR A 1 175 ? 5.784 1.803 8.590 1.00 96.69 175 THR A O 1
ATOM 1259 N N . GLN A 1 176 ? 6.061 2.126 10.802 1.00 92.75 176 GLN A N 1
ATOM 1260 C CA . GLN A 1 176 ? 7.116 3.120 10.685 1.00 92.75 176 GLN A CA 1
ATOM 1261 C C . GLN A 1 176 ? 8.469 2.475 11.010 1.00 92.75 176 GLN A C 1
ATOM 1263 O O . GLN A 1 176 ? 8.581 1.747 11.996 1.00 92.75 176 GLN A O 1
ATOM 1268 N N . SER A 1 177 ? 9.502 2.722 10.202 1.00 85.88 177 SER A N 1
ATOM 1269 C CA . SER A 1 177 ? 10.847 2.166 10.463 1.00 85.88 177 SER A CA 1
ATOM 1270 C C . SER A 1 177 ? 11.828 3.135 11.114 1.00 85.88 177 SER A C 1
ATOM 1272 O O . SER A 1 177 ? 12.824 2.681 11.678 1.00 85.88 177 SER A O 1
ATOM 1274 N N . ASP A 1 178 ? 11.542 4.435 11.091 1.00 80.00 178 ASP A N 1
ATOM 1275 C CA . ASP A 1 178 ? 12.380 5.463 11.705 1.00 80.00 178 ASP A CA 1
ATOM 1276 C C . ASP A 1 178 ? 11.686 6.040 12.947 1.00 80.00 178 ASP A C 1
ATOM 1278 O O . ASP A 1 178 ? 10.508 6.379 12.905 1.00 80.00 178 ASP A O 1
ATOM 1282 N N . SER A 1 179 ? 12.413 6.196 14.057 1.00 70.94 179 SER A N 1
ATOM 1283 C CA . SER A 1 179 ? 11.891 6.899 15.233 1.00 70.94 179 SER A CA 1
ATOM 1284 C C . SER A 1 179 ? 11.837 8.401 14.939 1.00 70.94 179 SER A C 1
ATOM 1286 O O . SER A 1 179 ? 12.881 9.062 14.922 1.00 70.94 179 SER A O 1
ATOM 1288 N N . GLY A 1 180 ? 10.650 8.948 14.699 1.00 74.88 180 GLY A N 1
ATOM 1289 C CA . GLY A 1 180 ? 10.495 10.349 14.327 1.00 74.88 180 GLY A CA 1
ATOM 1290 C C . GLY A 1 180 ? 9.079 10.870 14.526 1.00 74.88 180 GLY A C 1
ATOM 1291 O O . GLY A 1 180 ? 8.309 10.339 15.321 1.00 74.88 180 GLY A O 1
ATOM 1292 N N . ASN A 1 181 ? 8.753 11.948 13.817 1.00 84.06 181 ASN A N 1
ATOM 1293 C CA . ASN A 1 181 ? 7.375 12.411 13.690 1.00 84.06 181 ASN A CA 1
ATOM 1294 C C . ASN A 1 181 ? 6.483 11.303 13.117 1.00 84.06 181 ASN A C 1
ATOM 1296 O O . ASN A 1 181 ? 6.928 10.495 12.299 1.00 84.06 181 ASN A O 1
ATOM 1300 N N . VAL A 1 182 ? 5.215 11.338 13.508 1.00 88.94 182 VAL A N 1
ATOM 1301 C CA . VAL A 1 182 ? 4.180 10.431 13.015 1.00 88.94 182 VAL A CA 1
ATOM 1302 C C . VAL A 1 182 ? 4.036 10.567 11.495 1.00 88.94 182 VAL A C 1
ATOM 1304 O O . VAL A 1 182 ? 4.189 11.661 10.945 1.00 88.94 182 VAL A O 1
ATOM 1307 N N . SER A 1 183 ? 3.821 9.430 10.843 1.00 94.56 183 SER A N 1
ATOM 1308 C CA . SER A 1 183 ? 3.520 9.303 9.416 1.00 94.56 183 SER A CA 1
ATOM 1309 C C . SER A 1 183 ? 2.071 8.880 9.246 1.00 94.56 183 SER A C 1
ATOM 1311 O O . SER A 1 183 ? 1.548 8.164 10.100 1.00 94.56 183 SER A O 1
ATOM 1313 N N . ASP A 1 184 ? 1.435 9.265 8.148 1.00 96.25 184 ASP A N 1
ATOM 1314 C CA . ASP A 1 184 ? -0.000 9.066 8.008 1.00 96.25 184 ASP A CA 1
ATOM 1315 C C . ASP A 1 184 ? -0.347 7.966 6.989 1.00 96.25 184 ASP A C 1
ATOM 1317 O O . ASP A 1 184 ? 0.243 7.848 5.909 1.00 96.25 184 ASP A O 1
ATOM 1321 N N . PHE A 1 185 ? -1.350 7.157 7.324 1.00 98.38 185 PHE A N 1
ATOM 1322 C CA . PHE A 1 185 ? -1.982 6.195 6.432 1.00 98.38 185 PHE A CA 1
ATOM 1323 C C . PHE A 1 185 ? -3.472 6.506 6.301 1.00 98.38 185 PHE A C 1
ATOM 1325 O O . PHE A 1 185 ? -4.251 6.288 7.229 1.00 98.38 185 PHE A O 1
ATOM 1332 N N . PHE A 1 186 ? -3.853 6.994 5.121 1.00 98.25 186 PHE A N 1
ATOM 1333 C CA . PHE A 1 186 ? -5.199 7.477 4.823 1.00 98.25 186 PHE A CA 1
ATOM 1334 C C . PHE A 1 186 ? -5.930 6.552 3.854 1.00 98.25 186 PHE A C 1
ATOM 1336 O O . PHE A 1 186 ? -5.363 6.124 2.844 1.00 98.25 186 PHE A O 1
ATOM 1343 N N . ALA A 1 187 ? -7.222 6.331 4.073 1.00 98.31 187 ALA A N 1
ATOM 1344 C CA . ALA A 1 187 ? -8.099 5.673 3.110 1.00 98.31 187 ALA A CA 1
ATOM 1345 C C . ALA A 1 187 ? -9.325 6.542 2.812 1.00 98.31 187 ALA A C 1
ATOM 1347 O O . ALA A 1 187 ? -10.229 6.662 3.630 1.00 98.31 187 ALA A O 1
ATOM 1348 N N . THR A 1 188 ? -9.367 7.137 1.619 1.00 96.94 188 THR A N 1
ATOM 1349 C CA . THR A 1 188 ? -10.328 8.215 1.312 1.00 96.94 188 THR A CA 1
ATOM 1350 C C . THR A 1 188 ? -11.468 7.789 0.385 1.00 96.94 188 THR A C 1
ATOM 1352 O O . THR A 1 188 ? -12.540 8.389 0.366 1.00 96.94 188 THR A O 1
ATOM 1355 N N . GLY A 1 189 ? -11.265 6.742 -0.419 1.00 92.12 189 GLY A N 1
ATOM 1356 C CA . GLY A 1 189 ? -12.317 6.183 -1.269 1.00 92.12 189 GLY A CA 1
ATOM 1357 C C . GLY A 1 189 ? -13.169 5.181 -0.496 1.00 92.12 189 GLY A C 1
ATOM 1358 O O . GLY A 1 189 ? -12.614 4.297 0.145 1.00 92.12 189 GLY A O 1
ATOM 1359 N N . ASN A 1 190 ? -14.500 5.236 -0.600 1.00 96.38 190 ASN A N 1
ATOM 1360 C CA . ASN A 1 190 ? -15.355 4.212 0.013 1.00 96.38 190 ASN A CA 1
ATOM 1361 C C . ASN A 1 190 ? -14.974 2.808 -0.496 1.00 96.38 190 ASN A C 1
ATOM 1363 O O . ASN A 1 190 ? -15.037 2.547 -1.697 1.00 96.38 190 ASN A O 1
ATOM 1367 N N . GLY A 1 191 ? -14.563 1.918 0.410 1.00 96.62 191 GLY A N 1
ATOM 1368 C CA . GLY A 1 191 ? -14.040 0.592 0.067 1.00 96.62 191 GLY A CA 1
ATOM 1369 C C . GLY A 1 191 ? -12.551 0.560 -0.302 1.00 96.62 191 GLY A C 1
ATOM 1370 O O . GLY A 1 191 ? -12.074 -0.469 -0.781 1.00 96.62 191 GLY A O 1
ATOM 1371 N N . ALA A 1 192 ? -11.793 1.634 -0.063 1.00 98.19 192 ALA A N 1
ATOM 1372 C CA . ALA A 1 192 ? -10.371 1.720 -0.396 1.00 98.19 192 ALA A CA 1
ATOM 1373 C C . ALA A 1 192 ? -9.504 0.655 0.279 1.00 98.19 192 ALA A C 1
ATOM 1375 O O . ALA A 1 192 ? -8.534 0.190 -0.308 1.00 98.19 192 ALA A O 1
ATOM 1376 N N . LEU A 1 193 ? -9.865 0.173 1.462 1.00 98.25 193 LEU A N 1
ATOM 1377 C CA . LEU A 1 193 ? -9.136 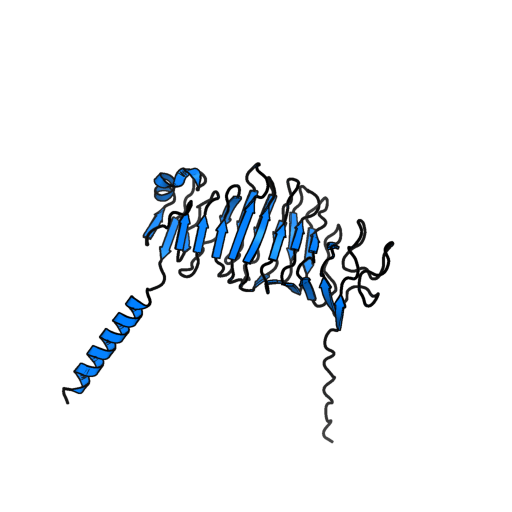-0.923 2.104 1.00 98.25 193 LEU A CA 1
ATOM 1378 C C . LEU A 1 193 ? -9.599 -2.321 1.641 1.00 98.25 193 LEU A C 1
ATOM 1380 O O . LEU A 1 193 ? -9.115 -3.323 2.160 1.00 98.25 193 LEU A O 1
ATOM 1384 N N . GLY A 1 194 ? -10.518 -2.426 0.673 1.00 97.25 194 GLY A N 1
ATOM 1385 C CA . GLY A 1 194 ? -11.046 -3.702 0.174 1.00 97.25 194 GLY A CA 1
ATOM 1386 C C . GLY A 1 194 ? -11.790 -4.495 1.252 1.00 97.25 194 GLY A C 1
ATOM 1387 O O . GLY A 1 194 ? -12.420 -3.902 2.126 1.00 97.25 194 GLY A O 1
ATOM 1388 N N . ASN A 1 195 ? -11.686 -5.828 1.232 1.00 96.00 195 ASN A N 1
ATOM 1389 C CA . ASN A 1 195 ? -12.074 -6.709 2.342 1.00 96.00 195 ASN A CA 1
ATOM 1390 C C . ASN A 1 195 ? -10.864 -7.182 3.183 1.00 96.00 195 ASN A C 1
ATOM 1392 O O . ASN A 1 195 ? -10.917 -8.250 3.782 1.00 96.00 195 ASN A O 1
ATOM 1396 N N . ALA A 1 196 ? -9.772 -6.416 3.195 1.00 98.06 196 ALA A N 1
ATOM 1397 C CA . ALA A 1 196 ? -8.543 -6.776 3.894 1.00 98.06 196 ALA A CA 1
ATOM 1398 C C . ALA A 1 196 ? -8.586 -6.459 5.394 1.00 98.06 196 ALA A C 1
ATOM 1400 O O . ALA A 1 196 ? -9.289 -5.529 5.814 1.00 98.06 196 ALA A O 1
ATOM 1401 N N . ASP A 1 197 ? -7.782 -7.211 6.143 1.00 98.69 197 ASP A N 1
ATOM 1402 C CA . ASP A 1 197 ? -7.376 -6.896 7.510 1.00 98.69 197 ASP A CA 1
ATOM 1403 C C . ASP A 1 197 ? -6.436 -5.685 7.523 1.00 98.69 197 ASP A C 1
ATOM 1405 O O . ASP A 1 197 ? -5.801 -5.348 6.514 1.00 98.69 197 ASP A O 1
ATOM 1409 N N . VAL A 1 198 ? -6.357 -5.012 8.670 1.00 98.81 198 VAL A N 1
ATOM 1410 C CA . VAL A 1 198 ? -5.547 -3.806 8.848 1.00 98.81 198 VAL A CA 1
ATOM 1411 C C . VAL A 1 198 ? -4.754 -3.912 10.143 1.00 98.81 198 VAL A C 1
ATOM 1413 O O . VAL A 1 198 ? -5.331 -4.024 11.222 1.00 98.81 198 VAL A O 1
ATOM 1416 N N . THR A 1 199 ? -3.434 -3.822 10.024 1.00 98.88 199 THR A N 1
ATOM 1417 C CA . THR A 1 199 ? -2.497 -3.755 11.146 1.00 98.88 199 THR A CA 1
ATOM 1418 C C . THR A 1 199 ? -1.751 -2.431 11.065 1.00 98.88 199 THR A C 1
ATOM 1420 O O . THR A 1 199 ? -1.021 -2.186 10.101 1.00 98.88 199 THR A O 1
ATOM 1423 N N . ILE A 1 200 ? -1.918 -1.583 12.076 1.00 98.69 200 ILE A N 1
ATOM 1424 C CA . ILE A 1 200 ? -1.296 -0.263 12.177 1.00 98.69 200 ILE A CA 1
ATOM 1425 C C . ILE A 1 200 ? -0.280 -0.291 13.312 1.00 98.69 200 ILE A C 1
ATOM 1427 O O . ILE A 1 200 ? -0.649 -0.397 14.475 1.00 98.69 200 ILE A O 1
ATOM 1431 N N . GLY A 1 201 ? 0.999 -0.189 12.972 1.00 97.25 201 GLY A N 1
ATOM 1432 C CA . GLY A 1 201 ? 2.088 -0.129 13.937 1.00 97.25 201 GLY A CA 1
ATOM 1433 C C . GLY A 1 201 ? 2.227 1.242 14.601 1.00 97.25 201 GLY A C 1
ATOM 1434 O O . GLY A 1 201 ? 1.718 2.256 14.121 1.00 97.25 201 GLY A O 1
ATOM 1435 N N . SER A 1 202 ? 3.004 1.281 15.682 1.00 94.94 202 SER A N 1
ATOM 1436 C CA . SER A 1 202 ? 3.372 2.522 16.369 1.00 94.94 202 SER A CA 1
ATOM 1437 C C . SER A 1 202 ? 4.008 3.548 15.423 1.00 94.94 202 SER A C 1
ATOM 1439 O O . SER A 1 202 ? 4.772 3.177 14.528 1.00 94.94 202 SER A O 1
ATOM 1441 N N . GLY A 1 203 ? 3.759 4.838 15.667 1.00 93.81 203 GLY A N 1
ATOM 1442 C CA . GLY A 1 203 ? 4.304 5.931 14.848 1.00 93.81 203 GLY A CA 1
ATOM 1443 C C . GLY A 1 203 ? 3.534 6.186 13.548 1.00 93.81 203 GLY A C 1
ATOM 1444 O O . GLY A 1 203 ? 3.927 7.050 12.765 1.00 93.81 203 GLY A O 1
ATOM 1445 N N . ILE A 1 204 ? 2.429 5.467 13.337 1.00 97.19 204 ILE A N 1
ATOM 1446 C CA . ILE A 1 204 ? 1.497 5.683 12.233 1.00 97.19 204 ILE A CA 1
ATOM 1447 C C . ILE A 1 204 ? 0.208 6.302 12.765 1.00 97.19 204 ILE A C 1
ATOM 1449 O O . ILE A 1 204 ? -0.338 5.826 13.762 1.00 97.19 204 ILE A O 1
ATOM 1453 N N . LYS A 1 205 ? -0.284 7.339 12.087 1.00 97.81 205 LYS A N 1
ATOM 1454 C CA . LYS A 1 205 ? -1.657 7.813 12.226 1.00 97.81 205 LYS A CA 1
ATOM 1455 C C . LYS A 1 205 ? -2.522 7.150 11.161 1.00 97.81 205 LYS A C 1
ATOM 1457 O O . LYS A 1 205 ? -2.158 7.136 9.989 1.00 97.81 205 LYS A O 1
ATOM 1462 N N . PHE A 1 206 ? -3.644 6.583 11.569 1.00 98.62 206 PHE A N 1
ATOM 1463 C CA . PHE A 1 206 ? -4.582 5.881 10.712 1.00 98.62 206 PHE A CA 1
ATOM 1464 C C . PHE A 1 206 ? -5.903 6.630 10.645 1.00 98.62 206 PHE A C 1
ATOM 1466 O O . PHE A 1 206 ? -6.473 6.970 11.681 1.00 98.62 206 PHE A O 1
ATOM 1473 N N . ASP A 1 207 ? -6.382 6.857 9.429 1.00 98.38 207 ASP A N 1
ATOM 1474 C CA . ASP A 1 207 ? -7.613 7.595 9.180 1.00 98.38 207 ASP A CA 1
ATOM 1475 C C . ASP A 1 207 ? -8.327 7.061 7.928 1.00 98.38 207 ASP A C 1
ATOM 1477 O O . ASP A 1 207 ? -7.706 6.702 6.917 1.00 98.38 207 ASP A O 1
ATOM 1481 N N . VAL A 1 208 ? -9.648 6.949 8.024 1.00 98.25 208 VAL A N 1
ATOM 1482 C CA . VAL A 1 208 ? -10.515 6.348 7.014 1.00 98.25 208 VAL A CA 1
ATOM 1483 C C . VAL A 1 208 ? -11.763 7.211 6.862 1.00 98.25 208 VAL A C 1
ATOM 1485 O O . VAL A 1 208 ? -12.660 7.137 7.691 1.00 98.25 208 VAL A O 1
ATOM 1488 N N . ASP A 1 209 ? -11.889 7.920 5.737 1.00 97.62 209 ASP A N 1
ATOM 1489 C CA . ASP A 1 209 ? -12.998 8.856 5.452 1.00 97.62 209 ASP A CA 1
ATOM 1490 C C . ASP A 1 209 ? -14.329 8.154 5.087 1.00 97.62 209 ASP A C 1
ATOM 1492 O O . ASP A 1 209 ? -15.179 8.698 4.372 1.00 97.62 209 ASP A O 1
ATOM 1496 N N . TYR A 1 210 ? -14.506 6.892 5.478 1.00 97.75 210 TYR A N 1
ATOM 1497 C CA . TYR A 1 210 ? -15.728 6.136 5.226 1.00 97.75 210 TYR A CA 1
ATOM 1498 C C . TYR A 1 210 ? -15.969 5.045 6.273 1.00 97.75 210 TYR A C 1
ATOM 1500 O O . TYR A 1 210 ? -15.044 4.459 6.834 1.00 97.75 210 TYR A O 1
ATOM 1508 N N . ASP A 1 211 ? -17.237 4.685 6.457 1.00 98.25 211 ASP A N 1
ATOM 1509 C CA . ASP A 1 211 ? -17.630 3.579 7.325 1.00 98.25 211 ASP A CA 1
ATOM 1510 C C . ASP A 1 211 ? -17.124 2.236 6.774 1.00 98.25 211 ASP A C 1
ATOM 1512 O O . ASP A 1 211 ? -17.612 1.707 5.767 1.00 98.25 211 ASP A O 1
ATOM 1516 N N . ILE A 1 212 ? -16.154 1.625 7.454 1.00 97.50 212 ILE A N 1
ATOM 1517 C CA . ILE A 1 212 ? -15.830 0.216 7.241 1.00 97.50 212 ILE A CA 1
ATOM 1518 C C . ILE A 1 212 ? -16.963 -0.611 7.841 1.00 97.50 212 ILE A C 1
ATOM 1520 O O . ILE A 1 212 ? -17.163 -0.593 9.044 1.00 97.50 212 ILE A O 1
ATOM 1524 N N . ALA A 1 213 ? -17.683 -1.375 7.024 1.00 95.12 213 ALA A N 1
ATOM 1525 C CA . ALA A 1 213 ? -18.784 -2.218 7.487 1.00 95.12 213 ALA A CA 1
ATOM 1526 C C . ALA A 1 213 ? -18.504 -3.704 7.207 1.00 95.12 213 ALA A C 1
ATOM 1528 O O . ALA A 1 213 ? -19.051 -4.268 6.259 1.00 95.12 213 ALA A O 1
ATOM 1529 N N . SER A 1 214 ? -17.631 -4.350 7.994 1.00 93.00 214 SER A N 1
ATOM 1530 C CA . SER A 1 214 ? -17.293 -5.769 7.785 1.00 93.00 214 SER A CA 1
ATOM 1531 C C . SER A 1 214 ? -17.090 -6.552 9.083 1.00 93.00 214 SER A C 1
ATOM 1533 O O . SER A 1 214 ? -16.145 -6.310 9.823 1.00 93.00 214 SER A O 1
ATOM 1535 N N . SER A 1 215 ? -17.923 -7.569 9.320 1.00 92.44 215 SER A N 1
ATOM 1536 C CA . SER A 1 215 ? -17.790 -8.480 10.471 1.00 92.44 215 SER A CA 1
ATOM 1537 C C . SER A 1 215 ? -16.671 -9.512 10.328 1.00 92.44 215 SER A C 1
ATOM 1539 O O . SER A 1 215 ? -16.386 -10.229 11.279 1.00 92.44 215 SER A O 1
ATOM 1541 N N . THR A 1 216 ? -16.041 -9.615 9.155 1.00 92.12 216 THR A N 1
ATOM 1542 C CA . THR A 1 216 ? -14.991 -10.614 8.912 1.00 92.12 216 THR A CA 1
ATOM 1543 C C . THR A 1 216 ? -13.589 -10.056 9.125 1.00 92.12 216 THR A C 1
ATOM 1545 O O . THR A 1 216 ? -12.642 -10.829 9.199 1.00 92.12 216 THR A O 1
ATOM 1548 N N . LYS A 1 217 ? -13.445 -8.725 9.155 1.00 95.12 217 LYS A N 1
ATOM 1549 C CA . LYS A 1 217 ? -12.148 -8.043 9.207 1.00 95.12 217 LYS A CA 1
ATOM 1550 C C . LYS A 1 217 ? -11.602 -7.909 10.616 1.00 95.12 217 LYS A C 1
ATOM 1552 O O . LYS A 1 217 ? -12.361 -7.725 11.568 1.00 95.12 217 LYS A O 1
ATOM 1557 N N . THR A 1 218 ? -10.283 -7.850 10.700 1.00 98.06 218 THR A N 1
ATOM 1558 C CA . THR A 1 218 ? -9.541 -7.470 11.897 1.00 98.06 218 THR A CA 1
ATOM 1559 C C . THR A 1 218 ? -8.940 -6.076 11.745 1.00 98.06 218 THR A C 1
ATOM 1561 O O . THR A 1 218 ? -8.348 -5.755 10.714 1.00 98.06 218 THR A O 1
ATOM 1564 N N . LEU A 1 219 ? -9.070 -5.268 12.796 1.00 98.69 219 LEU A N 1
ATOM 1565 C CA . LEU A 1 219 ? -8.238 -4.095 13.047 1.00 98.69 219 LEU A CA 1
ATOM 1566 C C . LEU A 1 219 ? -7.293 -4.413 14.211 1.00 98.69 219 LEU A C 1
ATOM 1568 O O . LEU A 1 219 ? -7.764 -4.728 15.302 1.00 98.69 219 LEU A O 1
ATOM 1572 N N . ALA A 1 220 ? -5.986 -4.308 13.992 1.00 98.75 220 ALA A N 1
ATOM 1573 C CA . ALA A 1 220 ? -4.971 -4.298 15.040 1.00 98.75 220 ALA A CA 1
ATOM 1574 C C . ALA A 1 220 ? -4.293 -2.922 15.066 1.00 98.75 220 ALA A C 1
ATOM 1576 O O . ALA A 1 220 ? -3.711 -2.497 14.068 1.00 98.75 220 ALA A O 1
ATOM 1577 N N . LEU A 1 221 ? -4.411 -2.214 16.187 1.00 98.62 221 LEU A N 1
ATOM 1578 C CA . LEU A 1 221 ? -4.005 -0.821 16.341 1.00 98.62 221 LEU A CA 1
ATOM 1579 C C . LEU A 1 221 ? -2.961 -0.676 17.455 1.00 98.62 221 LEU A C 1
ATOM 1581 O O . LEU A 1 221 ? -3.294 -0.710 18.636 1.00 98.62 221 LEU A O 1
ATOM 1585 N N . ASP A 1 222 ? -1.717 -0.438 17.051 1.00 97.62 222 ASP A N 1
ATOM 1586 C CA . ASP A 1 222 ? -0.613 0.006 17.913 1.00 97.62 222 ASP A CA 1
ATOM 1587 C C . ASP A 1 222 ? -0.209 1.472 17.611 1.00 97.62 222 ASP A C 1
ATOM 1589 O O . ASP A 1 222 ? 0.650 2.047 18.284 1.00 97.62 222 ASP A O 1
ATOM 1593 N N . GLY A 1 223 ? -0.789 2.069 16.561 1.00 96.62 223 GLY A N 1
ATOM 1594 C CA . GLY A 1 223 ? -0.648 3.480 16.183 1.00 96.62 223 GLY A CA 1
ATOM 1595 C C . GLY A 1 223 ? -1.773 4.373 16.719 1.00 96.62 223 GLY A C 1
ATOM 1596 O O . GLY A 1 223 ? -2.523 3.987 17.608 1.00 96.62 223 GLY A O 1
ATOM 1597 N N . ILE A 1 224 ? -1.899 5.578 16.165 1.00 97.44 224 ILE A N 1
ATOM 1598 C CA . ILE A 1 224 ? -2.946 6.544 16.537 1.00 97.44 224 ILE A CA 1
ATOM 1599 C C . ILE A 1 224 ? -4.056 6.483 15.494 1.00 97.44 224 ILE A C 1
ATOM 1601 O O . ILE A 1 224 ? -3.773 6.567 14.307 1.00 97.44 224 ILE A O 1
ATOM 1605 N N . MET A 1 225 ? -5.312 6.386 15.906 1.00 98.56 225 MET A N 1
ATOM 1606 C CA . MET A 1 225 ? -6.459 6.439 15.007 1.00 98.56 225 MET A CA 1
ATOM 1607 C C . MET A 1 225 ? -7.180 7.788 15.103 1.00 98.56 225 MET A C 1
ATOM 1609 O O . MET A 1 225 ? -7.526 8.235 16.197 1.00 98.56 225 MET A O 1
ATOM 1613 N N . ILE A 1 226 ? -7.472 8.409 13.960 1.00 98.31 226 ILE A N 1
ATOM 1614 C CA . ILE A 1 226 ? -8.519 9.432 13.867 1.00 98.31 226 ILE A CA 1
ATOM 1615 C C . ILE A 1 226 ? -9.846 8.683 13.771 1.00 98.31 226 ILE A C 1
ATOM 1617 O O . ILE A 1 226 ? -10.130 8.034 12.770 1.00 98.31 226 ILE A O 1
ATOM 1621 N N . LEU A 1 227 ? -10.643 8.715 14.840 1.00 98.56 227 LEU A N 1
ATOM 1622 C CA . LEU A 1 227 ? -11.943 8.046 14.872 1.00 98.56 227 LEU A CA 1
ATOM 1623 C C . LEU A 1 227 ? -13.069 9.070 14.716 1.00 98.56 227 LEU A C 1
ATOM 1625 O O . LEU A 1 227 ? -13.650 9.535 15.701 1.00 98.56 227 LEU A O 1
ATOM 1629 N N . ASP A 1 228 ? -13.385 9.425 13.475 1.00 97.88 228 ASP A N 1
ATOM 1630 C CA . ASP A 1 228 ? -14.474 10.348 13.138 1.00 97.88 228 ASP A CA 1
ATOM 1631 C C . ASP A 1 228 ? -15.626 9.705 12.338 1.00 97.88 228 ASP A C 1
ATOM 1633 O O . ASP A 1 228 ? -16.701 10.304 12.253 1.00 97.88 228 ASP A O 1
ATOM 1637 N N . GLN A 1 229 ? -15.443 8.464 11.870 1.00 98.31 229 GLN A N 1
ATOM 1638 C CA . GLN A 1 229 ? -16.454 7.619 11.224 1.00 98.31 229 GLN A CA 1
ATOM 1639 C C . GLN A 1 229 ? -16.939 6.471 12.123 1.00 98.31 229 GLN A C 1
ATOM 1641 O O . GLN A 1 229 ? -16.336 6.146 13.150 1.00 98.31 229 GLN A O 1
ATOM 1646 N N . ASP A 1 230 ? -18.016 5.802 11.705 1.00 98.44 230 ASP A N 1
ATOM 1647 C CA . ASP A 1 230 ? -18.566 4.642 12.402 1.00 98.44 230 ASP A CA 1
ATOM 1648 C C . ASP A 1 230 ? -18.109 3.347 11.722 1.00 98.44 230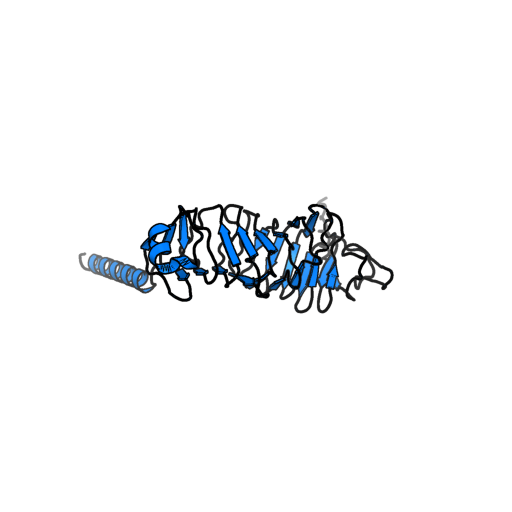 ASP A C 1
ATOM 1650 O O . ASP A 1 230 ? -18.591 2.946 10.661 1.00 98.44 230 ASP A O 1
ATOM 1654 N N . HIS A 1 231 ? -17.164 2.646 12.343 1.00 98.56 231 HIS A N 1
ATOM 1655 C CA . HIS A 1 231 ? -16.611 1.417 11.788 1.00 98.56 231 HIS A CA 1
ATOM 1656 C C . HIS A 1 231 ? -17.154 0.168 12.476 1.00 98.56 231 HIS A C 1
ATOM 1658 O O . HIS A 1 231 ? -17.441 0.138 13.669 1.00 98.56 231 HIS A O 1
ATOM 1664 N N . THR A 1 232 ? -17.248 -0.914 11.715 1.00 98.19 232 THR A N 1
ATOM 1665 C CA . THR A 1 232 ? -17.600 -2.255 12.162 1.00 98.19 232 THR A CA 1
ATOM 1666 C C . THR A 1 232 ? -16.538 -3.246 11.706 1.00 98.19 232 THR A C 1
ATOM 1668 O O . THR A 1 232 ? -16.263 -3.356 10.508 1.00 98.19 232 THR A O 1
ATOM 1671 N N . PHE A 1 233 ? -16.005 -3.999 12.665 1.00 98.00 233 PHE A N 1
ATOM 1672 C CA . PHE A 1 233 ? -15.014 -5.054 12.475 1.00 98.00 233 PHE A CA 1
ATOM 1673 C C . PHE A 1 233 ? -15.480 -6.361 13.127 1.00 98.00 233 PHE A C 1
ATOM 1675 O O . PHE A 1 233 ? -16.316 -6.365 14.034 1.00 98.00 233 PHE A O 1
ATOM 1682 N N . GLY A 1 234 ? -14.904 -7.479 12.695 1.00 96.88 234 GLY A N 1
ATOM 1683 C CA . GLY A 1 234 ? -15.034 -8.763 13.382 1.00 96.88 234 GLY A CA 1
ATOM 1684 C C . GLY A 1 234 ? -14.224 -8.828 14.665 1.00 96.88 234 GLY A C 1
ATOM 1685 O O . GLY A 1 234 ? -14.678 -9.360 15.679 1.00 96.88 234 GLY A O 1
ATOM 1686 N N . ILE A 1 235 ? -13.016 -8.269 14.605 1.00 97.62 235 ILE A N 1
ATOM 1687 C CA . ILE A 1 235 ? -12.056 -8.212 15.702 1.00 97.62 235 ILE A CA 1
ATOM 1688 C C . ILE A 1 235 ? -11.438 -6.814 15.723 1.00 97.62 235 ILE A C 1
ATOM 1690 O O . ILE A 1 235 ? -11.037 -6.291 14.685 1.00 97.62 235 ILE A O 1
ATOM 1694 N N . VAL A 1 236 ? -11.335 -6.232 16.916 1.00 98.62 236 VAL A N 1
ATOM 1695 C CA . VAL A 1 236 ? -10.550 -5.021 17.167 1.00 98.62 236 VAL A CA 1
ATOM 1696 C C . VAL A 1 236 ? -9.563 -5.323 18.285 1.00 98.62 236 VAL A C 1
ATOM 1698 O O . VAL A 1 236 ? -9.962 -5.793 19.353 1.00 98.62 236 VAL A O 1
ATOM 1701 N N . GLN A 1 237 ? -8.287 -5.060 18.027 1.00 98.62 237 GLN A N 1
ATOM 1702 C CA . GLN A 1 237 ? -7.202 -5.128 18.996 1.00 98.62 237 GLN A CA 1
ATOM 1703 C C . GLN A 1 237 ? -6.558 -3.751 19.124 1.00 98.62 237 GLN A C 1
ATOM 1705 O O . GLN A 1 237 ? -6.274 -3.121 18.108 1.00 98.62 237 GLN A O 1
ATOM 1710 N N . ILE A 1 238 ? -6.335 -3.296 20.353 1.00 98.69 238 ILE A N 1
ATOM 1711 C CA . ILE A 1 238 ? -5.690 -2.016 20.660 1.00 98.69 238 ILE A CA 1
ATOM 1712 C C . ILE A 1 238 ? -4.572 -2.309 21.655 1.00 98.69 238 ILE A C 1
ATOM 1714 O O . ILE A 1 238 ? -4.858 -2.838 22.726 1.00 98.69 238 ILE A O 1
ATOM 1718 N N . ASP A 1 239 ? -3.317 -2.034 21.297 1.00 96.75 239 ASP A N 1
ATOM 1719 C CA . ASP A 1 239 ? -2.133 -2.378 22.113 1.00 96.75 239 ASP A CA 1
ATOM 1720 C C . ASP A 1 239 ? -2.089 -3.867 22.521 1.00 96.75 239 ASP A C 1
ATOM 1722 O O . ASP A 1 239 ? -1.762 -4.245 23.647 1.00 96.75 239 ASP A O 1
ATOM 1726 N N . GLY A 1 240 ? -2.528 -4.745 21.615 1.00 95.50 240 GLY A N 1
ATOM 1727 C CA . GLY A 1 240 ? -2.685 -6.182 21.868 1.00 95.50 240 GLY A CA 1
ATOM 1728 C C . GLY A 1 240 ? -3.919 -6.591 22.691 1.00 95.50 240 GLY A C 1
ATOM 1729 O O . GLY A 1 240 ? -4.265 -7.779 22.697 1.00 95.50 240 GLY A O 1
ATOM 1730 N N . ASP A 1 241 ? -4.638 -5.658 23.321 1.00 97.88 241 ASP A N 1
ATOM 1731 C CA . ASP A 1 241 ? -5.891 -5.945 24.023 1.00 97.88 241 ASP A CA 1
ATOM 1732 C C . ASP A 1 241 ? -7.038 -6.126 23.029 1.00 97.88 241 ASP A C 1
ATOM 1734 O O . ASP A 1 241 ? -7.346 -5.251 22.224 1.00 97.88 241 ASP A O 1
ATOM 1738 N N . THR A 1 242 ? -7.715 -7.274 23.089 1.00 97.69 242 THR A N 1
ATOM 1739 C CA . THR A 1 242 ? -8.859 -7.559 22.210 1.00 97.69 242 THR A CA 1
ATOM 1740 C C . THR A 1 242 ? -10.154 -7.039 22.825 1.00 97.69 242 THR A C 1
ATOM 1742 O O . THR A 1 242 ? -10.544 -7.474 23.912 1.00 97.69 242 THR A O 1
ATOM 1745 N N . LEU A 1 243 ? -10.853 -6.154 22.110 1.00 97.62 243 LEU A N 1
ATOM 1746 C CA . LEU A 1 243 ? -12.154 -5.648 22.537 1.00 97.62 243 LEU A CA 1
ATOM 1747 C C . LEU A 1 243 ? -13.217 -6.754 22.504 1.00 97.62 243 LEU A C 1
ATOM 1749 O O . LEU A 1 243 ? -13.245 -7.612 21.619 1.00 97.62 243 LEU A O 1
ATOM 1753 N N . ALA A 1 244 ? -14.126 -6.721 23.478 1.00 96.69 244 ALA A N 1
ATOM 1754 C CA . ALA A 1 244 ? -15.293 -7.593 23.479 1.00 96.69 244 ALA A CA 1
ATOM 1755 C C . ALA A 1 244 ? -16.314 -7.154 22.412 1.00 96.69 244 ALA A C 1
ATOM 1757 O O . ALA A 1 244 ? -16.247 -6.055 21.869 1.00 96.69 244 ALA A O 1
ATOM 1758 N N . ALA A 1 245 ? -17.293 -8.016 22.126 1.00 96.62 245 ALA A N 1
ATOM 1759 C CA . ALA A 1 245 ? -18.401 -7.662 21.243 1.00 96.62 245 ALA A CA 1
ATOM 1760 C C . ALA A 1 245 ? -19.203 -6.479 21.813 1.00 96.62 245 ALA A C 1
ATOM 1762 O O . ALA A 1 245 ? -19.612 -6.513 22.978 1.00 96.62 245 ALA A O 1
ATOM 1763 N N . GLY A 1 246 ? -19.478 -5.475 20.985 1.00 97.69 246 GLY A N 1
ATOM 1764 C CA . GLY A 1 246 ? -20.186 -4.265 21.397 1.00 97.69 246 GLY A CA 1
ATOM 1765 C C . GLY A 1 246 ? -19.904 -3.076 20.486 1.00 97.69 246 GLY A C 1
ATOM 1766 O O . GLY A 1 246 ? -19.092 -3.173 19.572 1.00 97.69 246 GLY A O 1
ATOM 1767 N N . THR A 1 247 ? -20.580 -1.961 20.747 1.00 98.44 247 THR A N 1
ATOM 1768 C CA . THR A 1 247 ? -20.306 -0.666 20.112 1.00 98.44 247 THR A CA 1
ATOM 1769 C C . THR A 1 247 ? -19.678 0.252 21.148 1.00 98.44 247 THR A C 1
ATOM 1771 O O . THR A 1 247 ? -20.220 0.400 22.244 1.00 98.44 247 THR A O 1
ATOM 1774 N N . TYR A 1 248 ? -18.554 0.858 20.789 1.00 98.50 248 TYR A N 1
ATOM 1775 C CA . TYR A 1 248 ? -17.762 1.742 21.630 1.00 98.50 248 TYR A CA 1
ATOM 1776 C C . TYR A 1 248 ? -17.667 3.098 20.944 1.00 98.50 248 TYR A C 1
ATOM 1778 O O . TYR A 1 248 ? -17.148 3.192 19.831 1.00 98.50 248 TYR A O 1
ATOM 1786 N N . SER A 1 249 ? -18.185 4.146 21.581 1.00 98.50 249 SER A N 1
ATOM 1787 C CA . SER A 1 249 ? -17.997 5.504 21.069 1.00 98.50 249 SER A CA 1
ATOM 1788 C C . SER A 1 249 ? -16.539 5.935 21.226 1.00 98.50 249 SER A C 1
ATOM 1790 O O . SER A 1 249 ? -15.822 5.402 22.079 1.00 98.50 249 SER A O 1
ATOM 1792 N N . PHE A 1 250 ? -16.112 6.947 20.468 1.00 98.56 250 PHE A N 1
ATOM 1793 C CA . PHE A 1 250 ? -14.827 7.606 20.704 1.00 98.56 250 PHE A CA 1
ATOM 1794 C C . PHE A 1 250 ? -14.625 7.952 22.187 1.00 98.56 250 PHE A C 1
ATOM 1796 O O . PHE A 1 250 ? -13.582 7.642 22.745 1.00 98.56 250 PHE A O 1
ATOM 1803 N N . ALA A 1 251 ? -15.634 8.509 22.867 1.00 97.69 251 ALA A N 1
ATOM 1804 C CA . ALA A 1 251 ? -15.516 8.886 24.278 1.00 97.69 251 ALA A CA 1
ATOM 1805 C C . ALA A 1 251 ? -15.257 7.683 25.213 1.00 97.69 251 ALA A C 1
ATOM 1807 O O . ALA A 1 251 ? -14.490 7.801 26.174 1.00 97.69 251 ALA A O 1
ATOM 1808 N N . ASP A 1 252 ? -15.866 6.526 24.929 1.00 97.56 252 ASP A N 1
ATOM 1809 C CA . ASP A 1 252 ? -15.642 5.295 25.698 1.00 97.56 252 ASP A CA 1
ATOM 1810 C C . ASP A 1 252 ? -14.217 4.769 25.486 1.00 97.56 252 ASP A C 1
ATOM 1812 O O . ASP A 1 252 ? -13.519 4.428 26.446 1.00 97.56 252 ASP A O 1
ATOM 1816 N N . LEU A 1 253 ? -13.776 4.738 24.225 1.00 98.00 253 LEU A N 1
ATOM 1817 C CA . LEU A 1 253 ? -12.442 4.285 23.842 1.00 98.00 253 LEU A CA 1
ATOM 1818 C C . LEU A 1 253 ? -11.370 5.211 24.408 1.00 98.00 253 LEU A C 1
ATOM 1820 O O . LEU A 1 253 ? -10.453 4.729 25.063 1.00 98.00 253 LEU A O 1
ATOM 1824 N N . ASN A 1 254 ? -11.537 6.525 24.269 1.00 96.00 254 ASN A N 1
ATOM 1825 C CA . ASN A 1 254 ? -10.584 7.525 24.741 1.00 96.00 254 ASN A CA 1
ATOM 1826 C C . ASN A 1 254 ? -10.415 7.509 26.268 1.00 96.00 254 ASN A C 1
ATOM 1828 O O . ASN A 1 254 ? -9.369 7.867 26.788 1.00 96.00 254 ASN A O 1
ATOM 1832 N N . THR A 1 255 ? -11.412 7.032 27.021 1.00 96.44 255 THR A N 1
ATOM 1833 C CA . THR A 1 255 ? -11.276 6.869 28.480 1.00 96.44 255 THR A CA 1
ATOM 1834 C C . THR A 1 255 ? -10.276 5.766 28.857 1.00 96.44 255 THR A C 1
ATOM 1836 O O . THR A 1 255 ? -9.624 5.856 29.897 1.00 96.44 255 THR A O 1
ATOM 1839 N N . THR A 1 256 ? -10.163 4.716 28.037 1.00 96.06 256 THR A N 1
ATOM 1840 C CA . THR A 1 256 ? -9.344 3.522 28.331 1.00 96.06 256 THR A CA 1
ATOM 1841 C C . THR A 1 256 ? -8.051 3.487 27.509 1.00 96.06 256 THR A C 1
ATOM 1843 O O . THR A 1 256 ? -7.027 3.019 27.996 1.00 96.06 256 THR A O 1
ATOM 1846 N N . TYR A 1 257 ? -8.095 4.019 26.289 1.00 97.69 257 TYR A N 1
ATOM 1847 C CA . TYR A 1 257 ? -7.078 3.911 25.245 1.00 97.69 257 TYR A CA 1
ATOM 1848 C C . TYR A 1 257 ? -6.681 5.287 24.679 1.00 97.69 257 TYR A C 1
ATOM 1850 O O . TYR A 1 257 ? -6.358 5.388 23.502 1.00 97.69 257 TYR A O 1
ATOM 1858 N N . ASP A 1 258 ? -6.702 6.342 25.501 1.00 97.50 258 ASP A N 1
ATOM 1859 C CA . ASP A 1 258 ? -6.403 7.746 25.134 1.00 97.50 258 ASP A CA 1
ATOM 1860 C C . ASP A 1 258 ? -5.180 7.908 24.208 1.00 97.50 258 ASP A C 1
ATOM 1862 O O . ASP A 1 258 ? -5.211 8.643 23.232 1.00 97.50 258 ASP A O 1
ATOM 1866 N N . ALA A 1 259 ? -4.105 7.149 24.450 1.00 96.62 259 ALA A N 1
ATOM 1867 C CA . ALA A 1 259 ? -2.876 7.226 23.655 1.00 96.62 259 ALA A CA 1
ATOM 1868 C C . ALA A 1 259 ? -3.011 6.740 22.194 1.00 96.62 259 ALA A C 1
ATOM 1870 O O . ALA A 1 259 ? -2.114 6.996 21.390 1.00 96.62 259 ALA A O 1
ATOM 1871 N N . PHE A 1 260 ? -4.092 6.031 21.861 1.00 98.00 260 PHE A N 1
ATOM 1872 C CA . PHE A 1 260 ? -4.319 5.394 20.560 1.00 98.00 260 PHE A CA 1
ATOM 1873 C C . PHE A 1 260 ? -5.376 6.110 19.719 1.00 98.00 260 PHE A C 1
ATOM 1875 O O . PHE A 1 260 ? -5.640 5.686 18.596 1.00 98.00 260 PHE A O 1
ATOM 1882 N N . PHE A 1 261 ? -5.969 7.196 20.218 1.00 98.06 261 PHE A N 1
ATOM 1883 C CA . PHE A 1 261 ? -6.965 7.969 19.485 1.00 98.06 261 PHE A CA 1
ATOM 1884 C C . PHE A 1 261 ? -6.605 9.453 19.478 1.00 98.06 261 PHE A C 1
ATOM 1886 O O . PHE A 1 261 ? -6.109 9.992 20.460 1.00 98.06 261 PHE A O 1
ATOM 1893 N N . GLU A 1 262 ? -6.825 10.126 18.349 1.00 96.69 262 GLU A N 1
ATOM 1894 C CA . GLU A 1 262 ? -6.633 11.574 18.277 1.00 96.69 262 GLU A CA 1
ATOM 1895 C C . GLU A 1 262 ? -7.795 12.320 18.945 1.00 96.69 262 GLU A C 1
ATOM 1897 O O . GLU A 1 262 ? -8.968 11.993 18.745 1.00 96.69 262 GLU A O 1
ATOM 1902 N N . ASP A 1 263 ? -7.460 13.351 19.725 1.00 95.44 263 ASP A N 1
ATOM 1903 C CA . ASP A 1 263 ? -8.429 14.200 20.413 1.00 95.44 263 ASP A CA 1
ATOM 1904 C C . ASP A 1 263 ? -9.498 14.756 19.461 1.00 95.44 263 ASP A C 1
ATOM 1906 O O . ASP A 1 263 ? -9.206 15.291 18.390 1.00 95.44 263 ASP A O 1
ATOM 1910 N N . GLY A 1 264 ? -10.753 14.735 19.915 1.00 93.62 264 GLY A N 1
ATOM 1911 C CA . GLY A 1 264 ? -11.873 15.342 19.191 1.00 93.62 264 GLY A CA 1
ATOM 1912 C C . GLY A 1 264 ? -12.580 14.422 18.197 1.00 93.62 264 GLY A C 1
ATOM 1913 O O . GLY A 1 264 ? -13.406 14.917 17.430 1.00 93.62 264 GLY A O 1
ATOM 1914 N N . GLY A 1 265 ? -12.310 13.114 18.236 1.00 95.38 265 GLY A N 1
ATOM 1915 C CA . GLY A 1 265 ? -13.055 12.121 17.468 1.00 95.38 265 GLY A CA 1
ATOM 1916 C C . GLY A 1 265 ? -14.566 12.138 17.744 1.00 95.38 265 GLY A C 1
ATOM 1917 O O . GLY A 1 265 ? -15.038 12.482 18.833 1.00 95.38 265 GLY A O 1
ATOM 1918 N N . THR A 1 266 ? -15.343 11.762 16.729 1.00 97.62 266 THR A N 1
ATOM 1919 C CA . THR A 1 266 ? -16.818 11.733 16.759 1.00 97.62 266 THR A CA 1
ATOM 1920 C C . THR A 1 266 ? -17.418 10.375 16.416 1.00 97.62 266 THR A C 1
ATOM 1922 O O . THR A 1 266 ? -18.633 10.217 16.519 1.00 97.62 266 THR A O 1
ATOM 1925 N N . GLY A 1 267 ? -16.582 9.423 16.007 1.00 98.31 267 GLY A N 1
ATOM 1926 C CA . GLY A 1 267 ? -16.997 8.126 15.497 1.00 98.31 267 GLY A CA 1
ATOM 1927 C C . GLY A 1 267 ? -17.166 7.044 16.562 1.00 98.31 267 GLY A C 1
ATOM 1928 O O . GLY A 1 267 ? -17.181 7.297 17.777 1.00 98.31 267 GLY A O 1
ATOM 1929 N N . SER A 1 268 ? -17.262 5.803 16.093 1.00 98.69 268 SER A N 1
ATOM 1930 C CA . SER A 1 268 ? -17.393 4.615 16.936 1.00 98.69 268 SER A CA 1
ATOM 1931 C C . SER A 1 268 ? -16.758 3.372 16.313 1.00 98.69 268 SER A C 1
ATOM 1933 O O . SER A 1 268 ? -16.621 3.253 15.096 1.00 98.69 268 SER A O 1
ATOM 1935 N N . LEU A 1 269 ? -16.388 2.413 17.166 1.00 98.69 269 LEU A N 1
ATOM 1936 C CA . LEU A 1 269 ? -15.998 1.064 16.759 1.00 98.69 269 LEU A CA 1
ATOM 1937 C C . LEU A 1 269 ? -17.056 0.066 17.219 1.00 98.69 269 LEU A C 1
ATOM 1939 O O . LEU A 1 269 ? -17.363 -0.039 18.406 1.00 98.69 269 LEU A O 1
ATOM 1943 N N . THR A 1 270 ? -17.588 -0.711 16.284 1.00 98.50 270 THR A N 1
ATOM 1944 C CA . THR A 1 270 ? -18.486 -1.830 16.555 1.00 98.50 270 THR A CA 1
ATOM 1945 C C . THR A 1 270 ? -17.771 -3.147 16.284 1.00 98.50 270 THR A C 1
ATOM 1947 O O . THR A 1 270 ? -17.291 -3.402 15.183 1.00 98.50 270 THR A O 1
ATOM 1950 N N . VAL A 1 271 ? -17.725 -4.014 17.290 1.00 98.00 271 VAL A N 1
ATOM 1951 C CA . VAL A 1 271 ? -17.156 -5.359 17.201 1.00 98.00 271 VAL A CA 1
ATOM 1952 C C . VAL A 1 271 ? -18.296 -6.363 17.082 1.00 98.00 271 VAL A C 1
ATOM 1954 O O . VAL A 1 271 ? -19.069 -6.556 18.027 1.00 98.00 271 VAL A O 1
ATOM 1957 N N . VAL A 1 272 ? -18.394 -7.016 15.925 1.00 94.69 272 VAL A N 1
ATOM 1958 C CA . VAL A 1 272 ? -19.366 -8.082 15.648 1.00 94.69 272 VAL A CA 1
ATOM 1959 C C . VAL A 1 272 ? -18.599 -9.367 15.357 1.00 94.69 272 VAL A C 1
ATOM 1961 O O . VAL A 1 272 ? -18.249 -9.604 14.203 1.00 94.69 272 VAL A O 1
ATOM 1964 N N . PRO A 1 273 ? -18.347 -10.217 16.369 1.00 83.75 273 PRO A N 1
ATOM 1965 C CA . PRO A 1 273 ? -17.661 -11.476 16.139 1.00 83.75 273 PRO A CA 1
ATOM 1966 C C . PRO A 1 273 ? -18.419 -12.323 15.123 1.00 83.75 273 PRO A C 1
ATOM 1968 O O . PRO A 1 273 ? -19.653 -12.407 15.173 1.00 83.75 273 PRO A O 1
ATOM 1971 N N . GLU A 1 274 ? -17.679 -13.011 14.257 1.00 74.19 274 GLU A N 1
ATOM 1972 C CA . GLU A 1 274 ? -18.261 -14.013 13.372 1.00 74.19 274 GLU A CA 1
ATOM 1973 C C . GLU A 1 274 ? -19.113 -15.006 14.185 1.00 74.19 274 GLU A C 1
ATOM 1975 O O . GLU A 1 274 ? -18.709 -15.416 15.287 1.00 74.19 274 GLU A O 1
ATOM 1980 N N . PRO A 1 275 ? -20.297 -15.416 13.686 1.00 65.88 275 PRO A N 1
ATOM 1981 C CA . PRO A 1 275 ? -21.128 -16.380 14.383 1.00 65.88 275 PRO A CA 1
ATOM 1982 C C . PRO A 1 275 ? -20.293 -17.624 14.654 1.00 65.88 275 PRO A C 1
ATOM 1984 O O . PRO A 1 275 ? -19.851 -18.302 13.725 1.00 65.88 275 PRO A O 1
ATOM 1987 N N . SER A 1 276 ? -20.058 -17.933 15.932 1.00 63.75 276 SER A N 1
ATOM 1988 C CA . SER A 1 276 ? -19.292 -19.132 16.262 1.00 63.75 276 SER A CA 1
ATOM 1989 C C . SER A 1 276 ? -19.927 -20.332 15.552 1.00 63.75 276 SER A C 1
ATOM 1991 O O . SER A 1 276 ? -21.150 -20.500 15.560 1.00 63.75 276 SER A O 1
ATOM 1993 N N . VAL A 1 277 ? -19.113 -21.191 14.936 1.00 60.44 277 VAL A N 1
ATOM 1994 C CA . VAL A 1 277 ? -19.600 -22.406 14.253 1.00 60.44 277 VAL A CA 1
ATOM 1995 C C . VAL A 1 277 ? -20.485 -23.245 15.190 1.00 60.44 277 VAL A C 1
ATOM 1997 O O . VAL A 1 277 ? -21.416 -23.911 14.748 1.00 60.44 277 VAL A O 1
ATOM 2000 N N . TYR A 1 278 ? -20.268 -23.139 16.505 1.00 55.81 278 TYR A N 1
ATOM 2001 C CA . TYR A 1 278 ? -21.111 -23.723 17.547 1.00 55.81 278 TYR A CA 1
ATOM 2002 C C . TYR A 1 278 ? -22.535 -23.147 17.600 1.00 55.81 278 TYR A C 1
ATOM 2004 O O . TYR A 1 278 ? -23.483 -23.912 17.787 1.00 55.81 278 TYR A O 1
ATOM 2012 N N . ALA A 1 279 ? -22.726 -21.841 17.399 1.00 60.09 279 ALA A N 1
ATOM 2013 C CA . ALA A 1 279 ? -24.052 -21.230 17.272 1.00 60.09 279 ALA A CA 1
ATOM 2014 C C . ALA A 1 279 ? -24.780 -21.724 16.008 1.00 60.09 279 ALA A C 1
ATOM 2016 O O . ALA A 1 279 ? -25.971 -22.036 16.052 1.00 60.09 279 ALA A O 1
ATOM 2017 N N . LEU A 1 280 ? -24.053 -21.896 14.900 1.00 59.59 280 LEU A N 1
ATOM 2018 C CA . LEU A 1 280 ? -24.621 -22.415 13.653 1.00 59.59 280 LEU A CA 1
ATOM 2019 C C . LEU A 1 280 ? -25.000 -23.905 13.769 1.00 59.59 280 LEU A C 1
ATOM 2021 O O . LEU A 1 280 ? -26.088 -24.322 13.365 1.00 59.59 280 LEU A O 1
ATOM 2025 N N . LEU A 1 281 ? -24.123 -24.711 14.376 1.00 58.31 281 LEU A N 1
ATOM 2026 C CA . LEU A 1 281 ? -24.321 -26.149 14.555 1.00 58.31 281 LEU A CA 1
ATOM 2027 C C . LEU A 1 281 ? -25.424 -26.457 15.579 1.00 58.31 281 LEU A C 1
ATOM 2029 O O . LEU A 1 281 ? -26.218 -27.373 15.369 1.00 58.31 281 LEU A O 1
ATOM 2033 N N . SER A 1 282 ? -25.523 -25.679 16.660 1.00 62.94 282 SER A N 1
ATOM 2034 C CA . SER A 1 282 ? -26.608 -25.814 17.642 1.00 62.94 282 SER A CA 1
ATOM 2035 C C . SER A 1 282 ? -27.970 -25.433 17.057 1.00 62.94 282 SER A C 1
ATOM 2037 O O . SER A 1 282 ? -28.949 -26.143 17.298 1.00 62.94 282 SER A O 1
ATOM 2039 N N . GLY A 1 283 ? -28.030 -24.401 16.208 1.00 65.56 283 GLY A N 1
ATOM 2040 C CA . GLY A 1 283 ? -29.220 -24.087 15.417 1.00 65.56 283 GLY A CA 1
ATOM 2041 C C . GLY A 1 283 ? -29.641 -25.252 14.513 1.00 65.56 283 GLY A C 1
ATOM 2042 O O . GLY A 1 283 ? -30.793 -25.686 14.558 1.00 65.56 283 GLY A O 1
ATOM 2043 N N . LEU A 1 284 ? -28.706 -25.827 13.748 1.00 68.81 284 LEU A N 1
ATOM 2044 C CA . LEU A 1 284 ? -28.977 -26.971 12.866 1.00 68.81 284 LEU A CA 1
ATOM 2045 C C . LEU A 1 284 ? -29.446 -28.220 13.627 1.00 68.81 284 LEU A C 1
ATOM 2047 O O . LEU A 1 284 ? -30.387 -28.886 13.192 1.00 68.81 284 LEU A O 1
ATOM 2051 N N . LEU A 1 285 ? -28.843 -28.526 14.778 1.00 69.75 285 LEU A N 1
ATOM 2052 C CA . LEU A 1 285 ? -29.264 -29.647 15.625 1.00 69.75 285 LEU A CA 1
ATOM 2053 C C . LEU A 1 285 ? -30.661 -29.423 16.223 1.00 69.75 285 LEU A C 1
ATOM 2055 O O . LEU A 1 285 ? -31.458 -30.363 16.273 1.00 69.75 285 LEU A O 1
ATOM 2059 N N . ALA A 1 286 ? -30.998 -28.190 16.612 1.00 66.38 286 ALA A N 1
ATOM 2060 C CA . ALA A 1 286 ? -32.342 -27.846 17.073 1.00 66.38 286 ALA A CA 1
ATOM 2061 C C . ALA A 1 286 ? -33.391 -28.021 15.957 1.00 66.38 286 ALA A C 1
ATOM 2063 O O . ALA A 1 286 ? -34.449 -28.612 16.191 1.00 66.38 286 ALA A O 1
ATOM 2064 N N . PHE A 1 287 ? -33.083 -27.601 14.724 1.00 66.88 287 PHE A N 1
ATOM 2065 C CA . PHE A 1 287 ? -33.955 -27.830 13.566 1.00 66.88 287 PHE A CA 1
ATOM 2066 C C . PHE A 1 287 ? -34.093 -29.316 13.211 1.00 66.88 287 PHE A C 1
ATOM 2068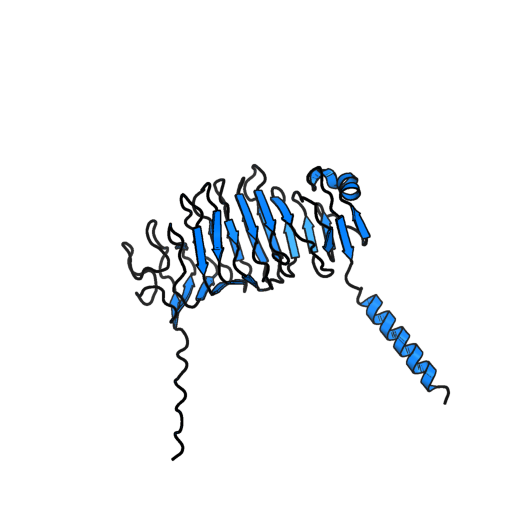 O O . PHE A 1 287 ? -35.207 -29.778 12.954 1.00 66.88 287 PHE A O 1
ATOM 2075 N N . ALA A 1 288 ? -33.003 -30.087 13.251 1.00 67.69 288 ALA A N 1
ATOM 2076 C CA . ALA A 1 288 ? -33.037 -31.530 13.020 1.00 67.69 288 ALA A CA 1
ATOM 2077 C C . ALA A 1 288 ? -33.905 -32.251 14.066 1.00 67.69 288 ALA A C 1
ATOM 2079 O O . ALA A 1 288 ? -34.704 -33.121 13.721 1.00 67.69 288 ALA A O 1
ATOM 2080 N N . TRP A 1 289 ? -33.823 -31.848 15.335 1.00 67.19 289 TRP A N 1
ATOM 2081 C CA . TRP A 1 289 ? -34.644 -32.416 16.404 1.00 67.19 289 TRP A CA 1
ATOM 2082 C C . TRP A 1 289 ? -36.141 -32.108 16.233 1.00 67.19 289 TRP A C 1
ATOM 2084 O O . TRP A 1 289 ? -36.986 -32.991 16.413 1.00 67.19 289 TRP A O 1
ATOM 2094 N N . ILE A 1 290 ? -36.485 -30.887 15.809 1.00 73.56 290 ILE A N 1
ATOM 2095 C CA . ILE A 1 290 ? -37.869 -30.500 15.487 1.00 73.56 290 ILE A CA 1
ATOM 2096 C C . ILE A 1 290 ? -38.392 -31.285 14.271 1.00 73.56 290 ILE A C 1
ATOM 2098 O O . ILE A 1 290 ? -39.531 -31.761 14.288 1.00 73.56 290 ILE A O 1
ATOM 2102 N N . ALA A 1 291 ? -37.565 -31.474 13.239 1.00 68.50 291 ALA A N 1
ATOM 2103 C CA . ALA A 1 291 ? -37.928 -32.235 12.045 1.00 68.50 291 ALA A CA 1
ATOM 2104 C C . ALA A 1 291 ? -38.156 -33.730 12.342 1.00 68.50 291 ALA A C 1
ATOM 2106 O O . ALA A 1 291 ? -39.103 -34.319 11.822 1.00 68.50 291 ALA A O 1
ATOM 2107 N N . VAL A 1 292 ? -37.350 -34.335 13.223 1.00 70.00 292 VAL A N 1
ATOM 2108 C CA . VAL A 1 292 ? -37.537 -35.731 13.658 1.00 70.00 292 VAL A CA 1
ATOM 2109 C C . VAL A 1 292 ? -38.818 -35.891 14.480 1.00 70.00 292 VAL A C 1
ATOM 2111 O O . VAL A 1 292 ? -39.558 -36.847 14.260 1.00 70.00 292 VAL A O 1
ATOM 2114 N N . ARG A 1 293 ? -39.154 -34.944 15.369 1.00 69.50 293 ARG A N 1
ATOM 2115 C CA . ARG A 1 293 ? -40.392 -35.017 16.169 1.00 69.50 293 ARG A CA 1
ATOM 2116 C C . ARG A 1 293 ? -41.673 -34.960 15.336 1.00 69.50 293 ARG A C 1
ATOM 2118 O O . ARG A 1 293 ? -42.637 -35.628 15.689 1.00 69.50 293 ARG A O 1
ATOM 2125 N N . ARG A 1 294 ? -41.690 -34.209 14.231 1.00 61.19 294 ARG A N 1
ATOM 2126 C CA . ARG A 1 294 ? -42.868 -34.119 13.347 1.00 61.19 294 ARG A CA 1
ATOM 2127 C C . ARG A 1 294 ? -43.159 -35.399 12.564 1.00 61.19 294 ARG A C 1
ATOM 2129 O O . ARG A 1 294 ? -44.282 -35.574 12.111 1.00 61.19 294 ARG A O 1
ATOM 2136 N N . ARG A 1 295 ? -42.178 -36.294 12.419 1.00 57.44 295 ARG A N 1
ATOM 2137 C CA . ARG A 1 295 ? -42.315 -37.534 11.640 1.00 57.44 295 ARG A CA 1
ATOM 2138 C C . ARG A 1 295 ? -42.877 -38.718 12.432 1.00 57.44 295 ARG A C 1
ATOM 2140 O O . ARG A 1 295 ? -43.094 -39.769 11.851 1.00 57.44 295 ARG A O 1
ATOM 2147 N N . VAL A 1 296 ? -43.078 -38.563 13.742 1.00 56.97 296 VAL A N 1
ATOM 2148 C CA . VAL A 1 296 ? -43.556 -39.632 14.645 1.00 56.97 296 VAL A CA 1
ATOM 2149 C C . VAL A 1 296 ? -45.052 -39.469 14.976 1.00 56.97 296 VAL A C 1
ATOM 2151 O O . VAL A 1 296 ? -45.601 -40.226 15.766 1.00 56.97 296 VAL A O 1
ATOM 2154 N N . SER A 1 297 ? -45.725 -38.481 14.381 1.00 55.84 297 SER A N 1
ATOM 2155 C CA . SER A 1 297 ? -47.135 -38.149 14.643 1.00 55.84 297 SER A CA 1
ATOM 2156 C C . SER A 1 297 ? -48.084 -38.382 13.455 1.00 55.84 297 SER A C 1
ATOM 2158 O O . SER A 1 297 ? -49.156 -37.784 13.427 1.00 55.84 297 SER A O 1
ATOM 2160 N N . GLU A 1 298 ? -47.716 -39.247 12.506 1.00 53.19 298 GLU A N 1
ATOM 2161 C CA . GLU A 1 298 ? -48.614 -39.826 11.485 1.00 53.19 298 GLU A CA 1
ATOM 2162 C C . GLU A 1 298 ? -48.693 -41.343 11.675 1.00 53.19 298 GLU A C 1
ATOM 2164 O O . GLU A 1 298 ? -49.827 -41.874 11.674 1.00 53.19 298 GLU A O 1
#

Sequence (298 aa):
MAACGLAAPMLNAADVTLVRSVSQGDHWNEANTSGGAIWSNGESASAANDYFVSGFTLRTTTSSSTFNGNSLTLQSGGSLLLKPGDANRTHTIDNLILDGGTINHGQPSNSNTFIAGAITLLSDSLYTATGSSYRNATISASVSGSSVFNVNLGTSDDLTISSASNSFSGEWRVTQSDSGNVSDFFATGNGALGNADVTIGSGIKFDVDYDIASSTKTLALDGIMILDQDHTFGIVQIDGDTLAAGTYSFADLNTTYDAFFEDGGTGSLTVVPEPSVYALLSGLLAFAWIAVRRRVSE